Protein AF-A0AAN7T084-F1 (afdb_monomer_lite)

Organism: NCBI:txid1690604

Radius of gyration: 49.41 Å; chains: 1; bounding box: 130×65×123 Å

pLDDT: mean 73.74, std 19.28, range [32.97, 98.44]

Secondary structure (DSSP, 8-state):
-PPPPPHHHHHS-HHHHHHHHHIIIIIB-TTS-BGGGTHHHHHHHHHHHHHHHHHHHHHHHHHHHHHHHTTS--S-------------S--SS------------HHHHHHHHHHHHHHHS-HHHHTT----TTHHHHTHHHHHHHHHHHHHHHHHHHHHHHHHHHHHHIIIIIIIHHHHHHHHHHHHHHHHHHHHHHHHHHHHHHHHHHHS-HHHHHHHHHHHHHHHHHHHHHHHHHHHHHHHHHHHHHHHHHHHHHHHHTT-

Foldseek 3Di:
DPPDDDVVVCVVDVVVVVVVCCCDPPAADPVRHGPPCPPVVVVVVVVVVVVVVVVVVVVVVVVVVVVVVVPPDDDDDDDDDDDDDDPPPPPDDDDDDPDDPPPPDVVVVVVVVVVVVVVPPDPVVVVVDPDPPVVCVVCVVVVVVCVVCVVVVVVVVVVVVVVVVVVCCCCPVVNPVVVVVVVVVVVVVVVVVVVVVVVVVVVVVVVVVCVPPVVNVVVVVVVVVVVVVVVVVVVVVVVVVVVVVVVVVVVVVVVVVVVVVVPD

Sequence (264 aa):
MLPPIPTATLEANPHFAVLYNYLTTNILLSDGSTASRSKTSEVSRVSLRQAREDAAKESVLLLALEELALCEDVTEQPSQPLVSLDASRLAGHNGYRAEGTPSLPVELRELVLNVTNYLSVSLDQRANMTLPKDTDELMREEQEMFQQYLPEICSALSRIDLQNRIRHLELHTHGTQSRYLTARAAYLAAVSRGVEAKARLTKLEQEKAILENVDVMRQMDGQLERLEFEEQQLDGKVDELEKLLKQHETKEQAADKGAWKVRR

Structure (mmCIF, N/CA/C/O backbone):
data_AF-A0AAN7T084-F1
#
_entry.id   AF-A0AAN7T084-F1
#
loop_
_atom_site.group_PDB
_atom_site.id
_atom_site.type_symbol
_atom_site.label_atom_id
_atom_site.label_alt_id
_atom_site.label_comp_id
_atom_site.label_asym_id
_atom_site.label_entity_id
_atom_site.label_seq_id
_atom_site.pdbx_PDB_ins_code
_atom_site.Cartn_x
_atom_site.Cartn_y
_atom_site.Cartn_z
_atom_site.occupancy
_atom_site.B_iso_or_equiv
_atom_site.auth_seq_id
_atom_site.auth_comp_id
_atom_site.auth_asym_id
_atom_site.auth_atom_id
_atom_site.pdbx_PDB_model_num
ATOM 1 N N . MET A 1 1 ? -6.900 24.341 39.535 1.00 57.47 1 MET A N 1
ATOM 2 C CA . MET A 1 1 ? -7.650 24.837 40.713 1.00 57.47 1 MET A CA 1
ATOM 3 C C . MET A 1 1 ? -6.943 26.042 41.322 1.00 57.47 1 MET A C 1
ATOM 5 O O . MET A 1 1 ? -5.917 25.874 41.971 1.00 57.47 1 MET A O 1
ATOM 9 N N . LEU A 1 2 ? -7.455 27.252 41.077 1.00 63.72 2 LEU A N 1
ATOM 10 C CA . LEU A 1 2 ? -7.061 28.426 41.864 1.00 63.72 2 LEU A CA 1
ATOM 11 C C . LEU A 1 2 ? -7.705 28.293 43.253 1.00 63.72 2 LEU A C 1
ATOM 13 O O . LEU A 1 2 ? -8.898 27.995 43.317 1.00 63.72 2 LEU A O 1
ATOM 17 N N . PRO A 1 3 ? -6.956 28.465 44.352 1.00 70.94 3 PRO A N 1
ATOM 18 C CA . PRO A 1 3 ? -7.531 28.390 45.688 1.00 70.94 3 PRO A CA 1
ATOM 19 C C . PRO A 1 3 ? -8.578 29.503 45.882 1.00 70.94 3 PRO A C 1
ATOM 21 O O . PRO A 1 3 ? -8.398 30.600 45.343 1.00 70.94 3 PRO A O 1
ATOM 24 N N . PRO A 1 4 ? -9.670 29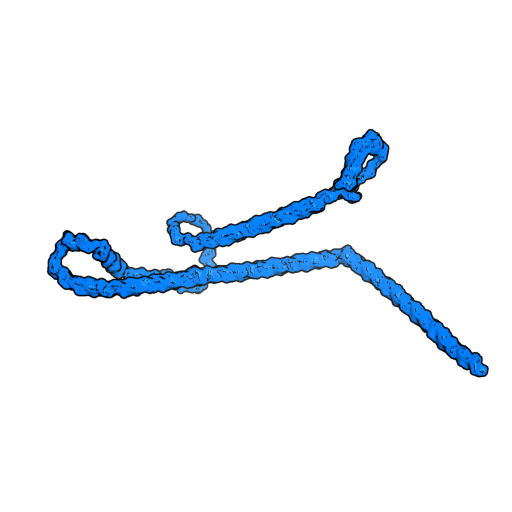.246 46.627 1.00 72.19 4 PRO A N 1
ATOM 25 C CA . PRO A 1 4 ? -10.678 30.262 46.904 1.00 72.19 4 PRO A CA 1
ATOM 26 C C . PRO A 1 4 ? -10.042 31.414 47.688 1.00 72.19 4 PRO A C 1
ATOM 28 O O . PRO A 1 4 ? -9.478 31.218 48.765 1.00 72.19 4 PRO A O 1
ATOM 31 N N . ILE A 1 5 ? -10.104 32.616 47.115 1.00 77.81 5 ILE A N 1
ATOM 32 C CA . ILE A 1 5 ? -9.534 33.827 47.708 1.00 77.81 5 ILE A CA 1
ATOM 33 C C . ILE A 1 5 ? -10.580 34.445 48.655 1.00 77.81 5 ILE A C 1
ATOM 35 O O . ILE A 1 5 ? -11.742 34.576 48.262 1.00 77.81 5 ILE A O 1
ATOM 39 N N . PRO A 1 6 ? -10.213 34.831 49.892 1.00 79.88 6 PRO A N 1
ATOM 40 C CA . PRO A 1 6 ? -11.146 35.431 50.842 1.00 79.88 6 PRO A CA 1
ATOM 41 C C . PRO A 1 6 ? -11.676 36.779 50.333 1.00 79.88 6 PRO A C 1
ATOM 43 O O . PRO A 1 6 ? -10.909 37.645 49.906 1.00 79.88 6 PRO A O 1
ATOM 46 N N . THR A 1 7 ? -12.990 36.984 50.430 1.00 75.81 7 THR A N 1
ATOM 47 C CA . THR A 1 7 ? -13.707 38.154 49.885 1.00 75.81 7 THR A CA 1
ATOM 48 C C . THR A 1 7 ? -13.173 39.494 50.397 1.00 75.81 7 THR A C 1
ATOM 50 O O . THR A 1 7 ? -13.092 40.447 49.628 1.00 75.81 7 THR A O 1
ATOM 53 N N . ALA A 1 8 ? -12.666 39.541 51.633 1.00 79.31 8 ALA A N 1
ATOM 54 C CA . ALA A 1 8 ? -12.024 40.725 52.214 1.00 79.31 8 ALA A CA 1
ATOM 55 C C . ALA A 1 8 ? -10.813 41.238 51.403 1.00 79.31 8 ALA A C 1
ATOM 57 O O . ALA A 1 8 ? -10.546 42.436 51.363 1.00 79.31 8 ALA A O 1
ATOM 58 N N . THR A 1 9 ? -10.081 40.347 50.724 1.00 75.25 9 THR A N 1
ATOM 59 C CA . THR A 1 9 ? -8.935 40.737 49.877 1.00 75.25 9 THR A CA 1
ATOM 60 C C . THR A 1 9 ? -9.347 41.213 48.486 1.00 75.25 9 THR A C 1
ATOM 62 O O . THR A 1 9 ? -8.633 42.010 47.881 1.00 75.25 9 THR A O 1
ATOM 65 N N . LEU A 1 10 ? -10.514 40.781 47.998 1.00 77.50 10 LEU A N 1
ATOM 66 C CA . LEU A 1 10 ? -11.098 41.277 46.751 1.00 77.50 10 LEU A CA 1
ATOM 67 C C . LEU A 1 10 ? -11.692 42.682 46.938 1.00 77.50 10 LEU A C 1
ATOM 69 O O . LEU A 1 10 ? -11.563 43.523 46.053 1.00 77.50 10 LEU A O 1
ATOM 73 N N . GLU A 1 11 ? -12.277 42.958 48.105 1.00 78.94 11 GLU A N 1
ATOM 74 C CA . GLU A 1 11 ? -12.820 44.278 48.458 1.00 78.94 11 GLU A CA 1
ATOM 75 C C . GLU A 1 11 ? -11.722 45.317 48.719 1.00 78.94 11 GLU A C 1
ATOM 77 O O . GLU A 1 11 ? -11.852 46.473 48.318 1.00 78.94 11 GLU A O 1
ATOM 82 N N . ALA A 1 12 ? -10.605 44.904 49.327 1.00 87.50 12 ALA A N 1
ATOM 83 C CA . ALA A 1 12 ? -9.464 45.783 49.578 1.00 87.50 12 ALA A CA 1
ATOM 84 C C . ALA A 1 12 ? -8.734 46.223 48.294 1.00 87.50 12 ALA A C 1
ATOM 86 O O . ALA A 1 12 ? -7.997 47.210 48.320 1.00 87.50 12 ALA A O 1
ATOM 87 N N . ASN A 1 13 ? -8.899 45.501 47.177 1.00 85.44 13 ASN A N 1
ATOM 88 C CA . ASN A 1 13 ? -8.194 45.799 45.933 1.00 85.44 13 ASN A CA 1
ATOM 89 C C . ASN A 1 13 ? -9.093 45.595 44.692 1.00 85.44 13 ASN A C 1
ATOM 91 O O . ASN A 1 13 ? -9.076 44.528 44.067 1.00 85.44 13 ASN A O 1
ATOM 95 N N . PRO A 1 14 ? -9.866 46.623 44.288 1.00 85.31 14 PRO A N 1
ATOM 96 C CA . PRO A 1 14 ? -10.892 46.486 43.252 1.00 85.31 14 PRO A CA 1
ATOM 97 C C . PRO A 1 14 ? -10.311 46.157 41.869 1.00 85.31 14 PRO A C 1
ATOM 99 O O . PRO A 1 14 ? -10.938 45.450 41.082 1.00 85.31 14 PRO A O 1
ATOM 102 N N . HIS A 1 15 ? -9.085 46.600 41.573 1.00 85.00 15 HIS A N 1
ATOM 103 C CA . HIS A 1 15 ? -8.405 46.264 40.319 1.00 85.00 15 HIS A CA 1
ATOM 104 C C . HIS A 1 15 ? -8.074 44.771 40.220 1.00 85.00 15 HIS A C 1
ATOM 106 O O . HIS A 1 15 ? -8.215 44.170 39.154 1.00 85.00 15 HIS A O 1
ATOM 112 N N . PHE A 1 16 ? -7.681 44.158 41.339 1.00 86.00 16 PHE A N 1
ATOM 113 C CA . PHE A 1 16 ? -7.427 42.724 41.403 1.00 86.00 16 PHE A CA 1
ATOM 114 C C . PHE A 1 16 ? -8.723 41.919 41.253 1.00 86.00 16 PHE A C 1
ATOM 116 O O . PHE A 1 16 ? -8.727 40.912 40.550 1.00 86.00 16 PHE A O 1
ATOM 123 N N . ALA A 1 17 ? -9.839 42.392 41.818 1.00 83.31 17 ALA A N 1
ATOM 124 C CA . ALA A 1 17 ? -11.143 41.746 41.664 1.00 83.31 17 ALA A CA 1
ATOM 125 C C . ALA A 1 17 ? -11.621 41.701 40.204 1.00 83.31 17 ALA A C 1
ATOM 127 O O . ALA A 1 17 ? -12.096 40.663 39.740 1.00 83.31 17 ALA A O 1
ATOM 128 N N . VAL A 1 18 ? -11.441 42.792 39.451 1.00 85.25 18 VAL A N 1
ATOM 129 C CA . VAL A 1 18 ? -11.774 42.835 38.015 1.00 85.25 18 VAL A CA 1
ATOM 130 C C . VAL A 1 18 ? -10.927 41.835 37.225 1.00 85.25 18 VAL A C 1
ATOM 132 O O . VAL A 1 18 ? -11.457 41.091 36.402 1.00 85.25 18 VAL A O 1
ATOM 135 N N . LEU A 1 19 ? -9.622 41.775 37.501 1.00 84.38 19 LEU A N 1
ATOM 136 C CA . LEU A 1 19 ? -8.705 40.861 36.821 1.00 84.38 19 LEU A CA 1
ATOM 137 C C . LEU A 1 19 ? -8.968 39.392 37.183 1.00 84.38 19 LEU A C 1
ATOM 139 O O . LEU A 1 19 ? -8.969 38.534 36.301 1.00 84.38 19 LEU A O 1
ATOM 143 N N . TYR A 1 20 ? -9.239 39.104 38.456 1.00 82.56 20 TYR A N 1
ATOM 144 C CA . TYR A 1 20 ? -9.593 37.768 38.927 1.00 82.56 20 TYR A CA 1
ATOM 145 C C . TYR A 1 20 ? -10.880 37.275 38.259 1.00 82.56 20 TYR A C 1
ATOM 147 O O . TYR A 1 20 ? -10.889 36.178 37.707 1.00 82.56 20 TYR A O 1
ATOM 155 N N . ASN A 1 21 ? -11.920 38.114 38.207 1.00 82.44 21 ASN A N 1
ATOM 156 C CA . ASN A 1 21 ? -13.162 37.796 37.503 1.00 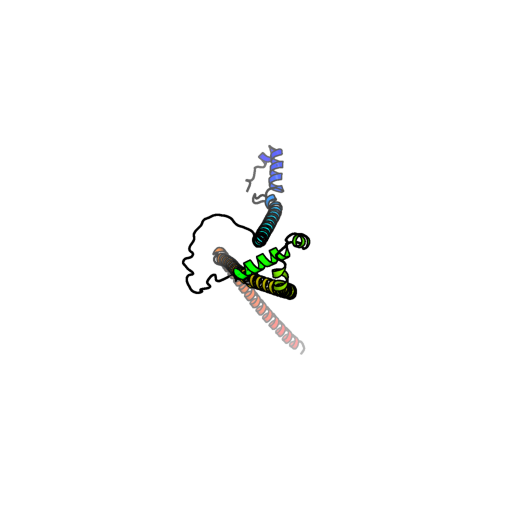82.44 21 ASN A CA 1
ATOM 157 C C . ASN A 1 21 ? -12.939 37.596 36.003 1.00 82.44 21 ASN A C 1
ATOM 159 O O . ASN A 1 21 ? -13.477 36.659 35.425 1.00 82.44 21 ASN A O 1
ATOM 163 N N . TYR A 1 22 ? -12.125 38.431 35.357 1.00 81.38 22 TYR A N 1
ATOM 164 C CA . TYR A 1 22 ? -11.811 38.275 33.936 1.00 81.38 22 TYR A CA 1
ATOM 165 C C . TYR A 1 22 ? -11.088 36.948 33.647 1.00 81.38 22 TYR A C 1
ATOM 167 O O . TYR A 1 22 ? -11.413 36.262 32.678 1.00 81.38 22 TYR A O 1
ATOM 175 N N . LEU A 1 23 ? -10.148 36.545 34.506 1.00 79.81 23 LEU A N 1
ATOM 176 C CA . LEU A 1 23 ? -9.424 35.281 34.369 1.00 79.81 23 LEU A CA 1
ATOM 177 C C . LEU A 1 23 ? -10.331 34.064 34.578 1.00 79.81 23 LEU A C 1
ATOM 179 O O . LEU A 1 23 ? -10.267 33.126 33.785 1.00 79.81 23 LEU A O 1
ATOM 183 N N . THR A 1 24 ? -11.174 34.075 35.610 1.00 77.50 24 THR A N 1
ATOM 184 C CA . THR A 1 24 ? -12.056 32.944 35.942 1.00 77.50 24 THR A CA 1
ATOM 185 C C . THR A 1 24 ? -13.251 32.808 35.003 1.00 77.50 24 THR A C 1
ATOM 187 O O . THR A 1 24 ? -13.771 31.707 34.867 1.00 77.50 24 THR A O 1
ATOM 190 N N . THR A 1 25 ? -13.679 33.889 34.343 1.00 76.06 25 THR A N 1
ATOM 191 C CA . THR A 1 25 ? -14.827 33.865 33.416 1.00 76.06 25 THR A CA 1
ATOM 192 C C . THR A 1 25 ? -14.428 33.692 31.954 1.00 76.06 25 THR A C 1
ATOM 194 O O . THR A 1 25 ? -15.076 32.932 31.239 1.00 76.06 25 THR A O 1
ATOM 197 N N . ASN A 1 26 ? -13.370 34.368 31.491 1.00 72.56 26 ASN A N 1
ATOM 198 C CA . ASN A 1 26 ? -13.035 34.406 30.062 1.00 72.56 26 ASN A CA 1
ATOM 199 C C . ASN A 1 26 ? -11.873 33.491 29.676 1.00 72.56 26 ASN A C 1
ATOM 201 O O . ASN A 1 26 ? -11.750 33.117 28.509 1.00 72.56 26 ASN A O 1
ATOM 205 N N . ILE A 1 27 ? -10.988 33.161 30.619 1.00 73.56 27 ILE A N 1
ATOM 206 C CA . ILE A 1 27 ? -9.726 32.482 30.302 1.00 73.56 27 ILE A CA 1
ATOM 207 C C . ILE A 1 27 ? -9.696 31.060 30.855 1.00 73.56 27 ILE A C 1
ATOM 209 O O . ILE A 1 27 ? -9.196 30.170 30.164 1.00 73.56 27 ILE A O 1
ATOM 213 N N . LEU A 1 28 ? -10.226 30.826 32.054 1.00 74.75 28 LEU A N 1
ATOM 214 C CA . LEU A 1 28 ? -10.132 29.550 32.761 1.00 74.75 28 LEU A CA 1
ATOM 215 C C . LEU A 1 28 ? -11.487 28.832 32.829 1.00 74.75 28 LEU A C 1
ATOM 217 O O . LEU A 1 28 ? -12.521 29.447 33.051 1.00 74.75 28 LEU A O 1
ATOM 221 N N . LEU A 1 29 ? -11.465 27.514 32.652 1.00 67.31 29 LEU A N 1
ATOM 222 C CA . LEU A 1 29 ? -12.570 26.600 32.935 1.00 67.31 29 LEU A CA 1
ATOM 223 C C . LEU A 1 29 ? -12.621 26.296 34.443 1.00 67.31 29 LEU A C 1
ATOM 225 O O . LEU A 1 29 ? -11.670 26.575 35.177 1.00 67.31 29 LEU A O 1
ATOM 229 N N . SER A 1 30 ? -13.716 25.697 34.921 1.00 64.94 30 SER A N 1
ATOM 230 C CA . SER A 1 30 ? -13.924 25.395 36.348 1.00 64.94 30 SER A CA 1
ATOM 231 C C . SER A 1 30 ? -12.861 24.473 36.956 1.00 64.94 30 SER A C 1
ATOM 233 O O . SER A 1 30 ? -12.689 24.479 38.168 1.00 64.94 30 SER A O 1
ATOM 235 N N . ASP A 1 31 ? -12.125 23.710 36.143 1.00 64.12 31 ASP A N 1
ATOM 236 C CA . ASP A 1 31 ? -10.986 22.867 36.534 1.00 64.12 31 ASP A CA 1
ATOM 237 C C . ASP A 1 31 ? -9.649 23.651 36.667 1.00 64.12 31 ASP A C 1
ATOM 239 O O . ASP A 1 31 ? -8.687 23.198 37.304 1.00 64.12 31 ASP A O 1
ATOM 243 N N . GLY A 1 32 ? -9.600 24.885 36.152 1.00 60.00 32 GLY A N 1
ATOM 244 C CA . GLY A 1 32 ? -8.415 25.738 36.057 1.00 60.00 32 GLY A CA 1
ATOM 245 C C . GLY A 1 32 ? -7.628 25.588 34.751 1.00 60.00 32 GLY A C 1
ATOM 246 O O . GLY A 1 32 ? -6.499 26.072 34.681 1.00 60.00 32 GLY A O 1
ATOM 247 N N . SER A 1 33 ? -8.186 24.925 33.736 1.00 62.34 33 SER A N 1
ATOM 248 C CA . SER A 1 33 ? -7.588 24.785 32.405 1.00 62.34 33 SER A CA 1
ATOM 249 C C . SER A 1 33 ? -7.986 25.947 31.487 1.00 62.34 33 SER A C 1
ATOM 251 O O . SER A 1 33 ? -9.059 26.526 31.638 1.00 62.34 33 SER A O 1
ATOM 253 N N . THR A 1 34 ? -7.137 26.342 30.535 1.00 63.47 34 THR A N 1
ATOM 254 C CA . THR A 1 34 ? -7.401 27.518 29.688 1.00 63.47 34 THR A CA 1
ATOM 255 C C . THR A 1 34 ? -8.375 27.206 28.543 1.00 63.47 34 THR A C 1
ATOM 257 O O . THR A 1 34 ? -8.064 26.435 27.637 1.00 63.47 34 THR A O 1
ATOM 260 N N . ALA A 1 35 ? -9.543 27.860 28.529 1.00 59.19 35 ALA A N 1
ATOM 261 C CA . ALA A 1 35 ? -10.601 27.664 27.526 1.00 59.19 35 ALA A CA 1
ATOM 262 C C . ALA A 1 35 ? -10.170 28.062 26.096 1.00 59.19 35 ALA A C 1
ATOM 264 O O . ALA A 1 35 ? -10.648 27.512 25.105 1.00 59.19 35 ALA A O 1
ATOM 265 N N . SER A 1 36 ? -9.233 29.007 25.982 1.00 56.62 36 SER A N 1
ATOM 266 C CA . SER A 1 36 ? -8.778 29.600 24.713 1.00 56.62 36 SER A CA 1
ATOM 267 C C . SER A 1 36 ? -7.939 28.651 23.838 1.00 56.62 36 SER A C 1
ATOM 269 O O . SER A 1 36 ? -7.818 28.847 22.628 1.00 56.62 36 SER A O 1
ATOM 271 N N . ARG A 1 37 ? -7.377 27.579 24.412 1.00 54.53 37 ARG A N 1
ATOM 272 C CA . ARG A 1 37 ? -6.411 26.725 23.707 1.00 54.53 37 ARG A CA 1
ATOM 273 C C . ARG A 1 37 ? -7.047 25.664 22.805 1.00 54.53 37 ARG A C 1
ATOM 275 O O . ARG A 1 37 ? -6.308 25.015 22.080 1.00 54.53 37 ARG A O 1
ATOM 282 N N . SER A 1 38 ? -8.363 25.453 22.812 1.00 57.28 38 SER A N 1
ATOM 283 C CA . SER A 1 38 ? -8.978 24.416 21.963 1.00 57.28 38 SER A CA 1
ATOM 284 C C . SER A 1 38 ? -9.260 24.922 20.546 1.00 57.28 38 SER A C 1
ATOM 286 O O . SER A 1 38 ? -8.734 24.371 19.585 1.00 57.28 38 SER A O 1
ATOM 288 N N . LYS A 1 39 ? -9.995 26.028 20.399 1.00 58.44 39 LYS A N 1
ATOM 289 C CA . LYS A 1 39 ? -10.514 26.461 19.088 1.00 58.44 39 LYS A CA 1
ATOM 290 C C . LYS A 1 39 ? -9.449 27.034 18.144 1.00 58.44 39 LYS A C 1
ATOM 292 O O . LYS A 1 39 ? -9.424 26.688 16.969 1.00 58.44 39 LYS A O 1
ATOM 297 N N . THR A 1 40 ? -8.534 27.875 18.629 1.00 58.47 40 THR A N 1
ATOM 298 C CA . THR A 1 40 ? -7.460 28.453 17.788 1.00 58.47 40 THR A CA 1
ATOM 299 C C . THR A 1 40 ? -6.344 27.447 17.495 1.00 58.47 40 THR A C 1
ATOM 301 O O . THR A 1 40 ? -5.763 27.453 16.408 1.00 58.47 40 THR A O 1
ATOM 304 N N . SER A 1 41 ? -6.075 26.542 18.439 1.00 62.38 41 SER A N 1
ATOM 305 C CA . SER A 1 41 ? -5.123 25.439 18.276 1.00 62.38 41 SER A CA 1
ATOM 306 C C . SER A 1 41 ? -5.608 24.416 17.260 1.00 62.38 41 SER A C 1
ATOM 308 O O . SER A 1 41 ? -4.806 23.942 16.466 1.00 62.38 41 SER A O 1
ATOM 310 N N . GLU A 1 42 ? -6.901 24.086 17.238 1.00 69.06 42 GLU A N 1
ATOM 311 C CA . GLU A 1 42 ? -7.452 23.166 16.241 1.00 69.06 42 GLU A CA 1
ATOM 312 C C . GLU A 1 42 ? -7.343 23.731 14.828 1.00 69.06 42 GLU A C 1
ATOM 314 O O . GLU A 1 42 ? -6.800 23.058 13.955 1.00 69.06 42 GLU A O 1
ATOM 319 N N . VAL A 1 43 ? -7.734 24.991 14.619 1.00 73.12 43 VAL A N 1
ATOM 320 C CA . VAL A 1 43 ? -7.583 25.656 13.314 1.00 73.12 43 VAL A CA 1
ATOM 321 C C . VAL A 1 43 ? -6.112 25.704 12.888 1.00 73.12 43 VAL A C 1
ATOM 323 O O . VAL A 1 43 ? -5.788 25.361 11.753 1.00 73.12 43 VAL A O 1
ATOM 326 N N . SER A 1 44 ? -5.205 26.039 13.811 1.00 75.94 44 SER A N 1
ATOM 327 C CA . SER A 1 44 ? -3.760 26.072 13.536 1.00 75.94 44 SER A CA 1
ATOM 328 C C . SER A 1 44 ? -3.166 24.679 13.295 1.00 75.94 44 SER A C 1
ATOM 330 O O . SER A 1 44 ? -2.208 24.526 12.547 1.00 75.94 44 SER A O 1
ATOM 332 N N . ARG A 1 45 ? -3.712 23.632 13.921 1.00 78.38 45 ARG A N 1
ATOM 333 C CA . ARG A 1 45 ? -3.281 22.241 13.720 1.00 78.38 45 ARG A CA 1
ATOM 334 C C . ARG A 1 45 ? -3.733 21.701 12.376 1.00 78.38 45 ARG A C 1
ATOM 336 O O . ARG A 1 45 ? -2.963 20.987 11.738 1.00 78.38 45 ARG A O 1
ATOM 343 N N . VAL A 1 46 ? -4.954 22.029 11.964 1.00 83.31 46 VAL A N 1
ATOM 344 C CA . VAL A 1 46 ? -5.485 21.656 10.651 1.00 83.31 46 VAL A CA 1
ATOM 345 C C . VAL A 1 46 ? -4.690 22.360 9.554 1.00 83.31 46 VAL A C 1
ATOM 347 O O . VAL A 1 46 ? -4.203 21.682 8.654 1.00 83.31 46 VAL A O 1
ATOM 350 N N . SER A 1 47 ? -4.443 23.669 9.676 1.00 86.75 47 SER A N 1
ATOM 351 C CA . SER A 1 47 ? -3.648 24.404 8.683 1.00 86.75 47 SER A CA 1
ATOM 352 C C . SER A 1 47 ? -2.199 23.912 8.597 1.00 86.75 47 SER A C 1
ATOM 354 O O . SER A 1 47 ? -1.664 23.767 7.503 1.00 86.75 47 SER A O 1
ATOM 356 N N . LEU A 1 48 ? -1.569 23.574 9.728 1.00 87.12 48 LEU A N 1
ATOM 357 C CA . LEU A 1 48 ? -0.202 23.041 9.753 1.00 87.12 48 LEU A CA 1
ATOM 358 C C . LEU A 1 48 ? -0.134 21.618 9.175 1.00 87.12 48 LEU A C 1
ATOM 360 O O . LEU A 1 48 ? 0.826 21.283 8.484 1.00 87.12 48 LEU A O 1
ATOM 364 N N . ARG A 1 49 ? -1.153 20.779 9.409 1.00 90.69 49 ARG A N 1
ATOM 365 C CA . ARG A 1 49 ? -1.266 19.471 8.740 1.00 90.69 49 ARG A CA 1
ATOM 366 C C . ARG A 1 49 ? -1.384 19.632 7.231 1.00 90.69 49 ARG A C 1
ATOM 368 O O . ARG A 1 49 ? -0.627 18.993 6.513 1.00 90.69 49 ARG A O 1
ATOM 375 N N . GLN A 1 50 ? -2.254 20.526 6.782 1.00 92.88 50 GLN A N 1
ATOM 376 C CA . GLN A 1 50 ? -2.478 20.771 5.363 1.00 92.88 50 GLN A CA 1
ATOM 377 C C . GLN A 1 50 ? -1.211 21.304 4.677 1.00 92.88 50 GLN A C 1
ATOM 379 O O . GLN A 1 50 ? -0.777 20.745 3.678 1.00 92.88 50 GLN A O 1
ATOM 384 N N . ALA A 1 51 ? -0.514 22.264 5.295 1.00 90.25 51 ALA A N 1
ATOM 385 C CA . ALA A 1 51 ? 0.767 22.763 4.791 1.00 90.25 51 ALA A CA 1
ATOM 386 C C . ALA A 1 51 ? 1.859 21.675 4.720 1.00 90.25 51 ALA A C 1
ATOM 388 O O . ALA A 1 51 ? 2.677 21.674 3.804 1.00 90.25 51 ALA A O 1
ATOM 389 N N . ARG A 1 52 ? 1.883 20.729 5.671 1.00 93.06 52 ARG A N 1
ATOM 390 C CA . ARG A 1 52 ? 2.816 19.587 5.633 1.00 93.06 52 ARG A CA 1
ATOM 391 C C . ARG A 1 52 ? 2.471 18.592 4.534 1.00 93.06 52 ARG A C 1
ATOM 393 O O . ARG A 1 52 ? 3.380 18.050 3.916 1.00 93.06 52 ARG A O 1
ATOM 400 N N . GLU A 1 53 ? 1.186 18.337 4.315 1.00 94.69 53 GLU A N 1
ATOM 401 C CA . GLU A 1 53 ? 0.727 17.487 3.218 1.00 94.69 53 GLU A CA 1
ATOM 402 C C . GLU A 1 53 ? 1.077 18.103 1.866 1.00 94.69 53 GLU A C 1
ATOM 404 O O . GLU A 1 53 ? 1.558 17.394 0.988 1.00 94.69 53 GLU A O 1
ATOM 409 N N . ASP A 1 54 ? 0.900 19.412 1.709 1.00 93.19 54 ASP A N 1
ATOM 410 C CA . ASP A 1 54 ? 1.208 20.102 0.459 1.00 93.19 54 ASP A CA 1
ATOM 411 C C . ASP A 1 54 ? 2.720 20.147 0.195 1.00 93.19 54 ASP A C 1
ATOM 413 O O . ASP A 1 54 ? 3.153 19.765 -0.890 1.00 93.19 54 ASP A O 1
ATOM 417 N N . ALA A 1 55 ? 3.543 20.432 1.211 1.00 90.38 55 ALA A N 1
ATOM 418 C CA . ALA A 1 55 ? 5.001 20.343 1.092 1.00 90.38 55 ALA A CA 1
ATOM 419 C C . ALA A 1 55 ? 5.494 18.915 0.771 1.00 90.38 55 ALA A C 1
ATOM 421 O O . ALA A 1 55 ? 6.472 18.734 0.045 1.00 90.38 55 ALA A O 1
ATOM 422 N N . ALA A 1 56 ? 4.824 17.881 1.295 1.00 91.44 56 ALA A N 1
ATOM 423 C CA . ALA A 1 56 ? 5.139 16.491 0.968 1.00 91.44 56 ALA A CA 1
ATOM 424 C C . ALA A 1 56 ? 4.726 16.119 -0.467 1.00 91.44 56 ALA A C 1
ATOM 426 O O . ALA A 1 56 ? 5.432 15.364 -1.128 1.00 91.44 56 ALA A O 1
ATOM 427 N N . LYS A 1 57 ? 3.607 16.649 -0.974 1.00 94.38 57 LYS A N 1
ATOM 428 C CA . LYS A 1 57 ? 3.212 16.468 -2.382 1.00 94.38 57 LYS A CA 1
ATOM 429 C C . LYS A 1 57 ? 4.209 17.148 -3.314 1.00 94.38 57 LYS A C 1
ATOM 431 O O . LYS A 1 57 ? 4.621 16.534 -4.291 1.00 94.38 57 LYS A O 1
ATOM 436 N N . GLU A 1 58 ? 4.617 18.375 -2.998 1.00 92.19 58 GLU A N 1
ATOM 437 C CA . GLU A 1 58 ? 5.627 19.105 -3.767 1.00 92.19 58 GLU A CA 1
ATOM 438 C C . GLU A 1 58 ? 6.963 18.360 -3.791 1.00 92.19 58 GLU A C 1
ATOM 440 O O . GLU A 1 58 ? 7.536 18.191 -4.862 1.00 92.19 58 GLU A O 1
ATOM 445 N N . SER A 1 59 ? 7.434 17.834 -2.655 1.00 90.75 59 SER A N 1
ATOM 446 C CA . SER A 1 59 ? 8.686 17.068 -2.628 1.00 90.75 59 SER A CA 1
ATOM 447 C C . SER A 1 59 ? 8.599 15.763 -3.423 1.00 90.75 59 SER A C 1
ATOM 449 O O . SER A 1 59 ? 9.538 15.428 -4.139 1.00 90.75 59 SER A O 1
ATOM 451 N N . VAL A 1 60 ? 7.465 15.056 -3.375 1.00 92.62 60 VAL A N 1
ATOM 452 C CA . VAL A 1 60 ? 7.233 13.863 -4.205 1.00 92.62 60 VAL A CA 1
ATOM 453 C C . VAL A 1 60 ? 7.186 14.218 -5.693 1.00 92.62 60 VAL A C 1
ATOM 455 O O . VAL A 1 60 ? 7.743 13.479 -6.500 1.00 92.62 60 VAL A O 1
ATOM 458 N N . LEU A 1 61 ? 6.561 15.339 -6.068 1.00 92.00 61 LEU A N 1
ATOM 459 C CA . LEU A 1 61 ? 6.535 15.811 -7.455 1.00 92.00 61 LEU A CA 1
ATOM 460 C C . LEU A 1 61 ? 7.927 16.213 -7.942 1.00 92.00 61 LEU A C 1
ATOM 462 O O . LEU A 1 61 ? 8.295 15.845 -9.051 1.00 92.00 61 LEU A O 1
ATOM 466 N N . LEU A 1 62 ? 8.708 16.916 -7.122 1.00 90.81 62 LEU A N 1
ATOM 467 C CA . LEU A 1 62 ? 10.084 17.280 -7.457 1.00 90.81 62 LEU A CA 1
ATOM 468 C C . LEU A 1 62 ? 10.962 16.041 -7.633 1.00 90.81 62 LEU A C 1
ATOM 470 O O . LEU A 1 62 ? 11.659 15.955 -8.633 1.00 90.81 62 LEU A O 1
ATOM 474 N N . LEU A 1 63 ? 10.862 15.053 -6.739 1.00 87.56 63 LEU A N 1
ATOM 475 C CA . LEU A 1 63 ? 11.579 13.783 -6.885 1.00 87.56 63 LEU A CA 1
ATOM 476 C C . LEU A 1 63 ? 11.130 13.009 -8.132 1.00 87.56 63 LEU A C 1
ATOM 478 O O . LEU A 1 63 ? 11.962 12.451 -8.836 1.00 87.56 63 LEU A O 1
ATOM 482 N N . ALA A 1 64 ? 9.832 12.994 -8.447 1.00 85.50 64 ALA A N 1
ATOM 483 C CA . ALA A 1 64 ? 9.328 12.353 -9.662 1.00 85.50 64 ALA A CA 1
ATOM 484 C C . ALA A 1 64 ? 9.799 13.070 -10.940 1.00 85.50 64 ALA A C 1
ATOM 486 O O . ALA A 1 64 ? 10.097 12.415 -11.935 1.00 85.50 64 ALA A O 1
ATOM 487 N N . LEU A 1 65 ? 9.879 14.404 -10.917 1.00 82.94 65 LEU A N 1
ATOM 488 C CA . LEU A 1 65 ? 10.411 15.206 -12.020 1.00 82.94 65 LEU A CA 1
ATOM 489 C C . LEU A 1 65 ? 11.928 15.044 -12.159 1.00 82.94 65 LEU A C 1
ATOM 491 O O . LEU A 1 65 ? 12.414 14.944 -13.279 1.00 82.94 65 LEU A O 1
ATOM 495 N N . GLU A 1 66 ? 12.666 14.961 -11.054 1.00 82.81 66 GLU A N 1
ATOM 496 C CA . GLU A 1 66 ? 14.104 14.679 -11.042 1.00 82.81 66 GLU A CA 1
ATOM 497 C C . GLU A 1 66 ? 14.398 13.273 -11.590 1.00 82.81 66 GLU A C 1
ATOM 499 O O . GLU A 1 66 ? 15.261 13.111 -12.449 1.00 82.81 66 GLU A O 1
ATOM 504 N N . GLU A 1 67 ? 13.622 12.261 -11.191 1.00 77.50 67 GLU A N 1
ATOM 505 C CA . GLU A 1 67 ? 13.721 10.898 -11.731 1.00 77.50 67 GLU A CA 1
ATOM 506 C C . GLU A 1 67 ? 13.405 10.821 -13.238 1.00 77.50 67 GLU A C 1
ATOM 508 O O . GLU A 1 67 ? 13.950 9.964 -13.934 1.00 77.50 67 GLU A O 1
ATOM 513 N N . LEU A 1 68 ? 12.546 11.707 -13.756 1.00 69.31 68 LEU A N 1
ATOM 514 C CA . LEU A 1 68 ? 12.264 11.820 -15.191 1.00 69.31 68 LEU A CA 1
ATOM 515 C C . LEU A 1 68 ? 13.363 12.593 -15.935 1.00 69.31 68 LEU A C 1
ATOM 517 O O . LEU A 1 68 ? 13.732 12.200 -17.039 1.00 69.31 68 LEU A O 1
ATOM 521 N N . ALA A 1 69 ? 13.911 13.647 -15.325 1.00 60.50 69 ALA A N 1
ATOM 522 C CA . ALA A 1 69 ? 14.985 14.461 -15.892 1.00 60.50 69 ALA A CA 1
ATOM 523 C C . ALA A 1 69 ? 16.312 13.690 -15.996 1.00 60.50 69 ALA A C 1
ATOM 525 O O . ALA A 1 69 ? 17.037 13.841 -16.974 1.00 60.50 69 ALA A O 1
ATOM 526 N N . LEU A 1 70 ? 16.587 12.768 -15.065 1.00 54.66 70 LEU A N 1
ATOM 527 C CA . LEU A 1 70 ? 17.738 11.853 -15.129 1.00 54.66 70 LEU A CA 1
ATOM 528 C C . LEU A 1 70 ? 17.664 10.837 -16.291 1.00 54.66 70 LEU A C 1
ATOM 530 O O . LEU A 1 70 ? 18.573 10.021 -16.449 1.00 54.66 70 LEU A O 1
ATOM 534 N N . CYS A 1 71 ? 16.597 10.853 -17.099 1.00 43.78 71 CYS A N 1
ATOM 535 C CA . CYS A 1 71 ? 16.429 9.980 -18.261 1.00 43.78 71 CYS A CA 1
ATOM 536 C C . CYS A 1 71 ? 16.794 10.645 -19.606 1.00 43.78 71 CYS A C 1
ATOM 538 O O . CYS A 1 71 ? 16.797 9.943 -20.617 1.00 43.78 71 CYS A O 1
ATOM 540 N N . GLU A 1 72 ? 17.127 11.945 -19.645 1.00 49.12 72 GLU A N 1
ATOM 541 C CA . GLU A 1 72 ? 17.457 12.655 -20.901 1.00 49.12 72 GLU A CA 1
ATOM 542 C C . GLU A 1 72 ? 18.954 12.895 -21.172 1.00 49.12 72 GLU A C 1
ATOM 544 O O . GLU A 1 72 ? 19.305 13.248 -22.297 1.00 49.12 72 GLU A O 1
ATOM 549 N N . ASP A 1 73 ? 19.867 12.588 -20.249 1.00 37.78 73 ASP A N 1
ATOM 550 C CA . ASP A 1 73 ? 21.296 12.853 -20.471 1.00 37.78 73 ASP A CA 1
ATOM 551 C C . ASP A 1 73 ? 22.062 11.616 -20.967 1.00 37.78 73 ASP A C 1
ATOM 553 O O . ASP A 1 73 ? 22.743 10.912 -20.219 1.00 37.78 73 ASP A O 1
ATOM 557 N N . VAL A 1 74 ? 22.012 11.383 -22.282 1.00 46.56 74 VAL A N 1
ATOM 558 C CA . VAL A 1 74 ? 23.106 10.703 -22.995 1.00 46.56 74 VAL A CA 1
ATOM 559 C C . VAL A 1 74 ? 23.826 11.725 -23.864 1.00 46.56 74 VAL A C 1
ATOM 561 O O . VAL A 1 74 ? 23.654 11.739 -25.077 1.00 46.56 74 VAL A O 1
ATOM 564 N N . THR A 1 75 ? 24.684 12.533 -23.242 1.00 46.53 75 THR A N 1
ATOM 565 C CA . THR A 1 75 ? 25.909 13.037 -23.877 1.00 46.53 75 THR A CA 1
ATOM 566 C C . THR A 1 75 ? 26.990 13.295 -22.823 1.00 46.53 75 THR A C 1
ATOM 568 O O . THR A 1 75 ? 26.894 14.226 -22.037 1.00 46.53 75 THR A O 1
ATOM 571 N N . GLU A 1 76 ? 28.025 12.454 -22.887 1.00 47.12 76 GLU A N 1
ATOM 572 C CA . GLU A 1 76 ? 29.437 12.738 -22.577 1.00 47.12 76 GLU A CA 1
ATOM 573 C C . GLU A 1 76 ? 29.886 12.903 -21.102 1.00 47.12 76 GLU A C 1
ATOM 575 O O . GLU A 1 76 ? 29.676 13.896 -20.417 1.00 47.12 76 GLU A O 1
ATOM 580 N N . GLN A 1 77 ? 30.617 11.874 -20.658 1.00 39.88 77 GLN A N 1
ATOM 581 C CA . GLN A 1 77 ? 31.484 11.770 -19.471 1.00 39.88 77 GLN A CA 1
ATOM 582 C C . GLN A 1 77 ? 32.573 12.873 -19.412 1.00 39.88 77 GLN A C 1
ATOM 584 O O . GLN A 1 77 ? 32.985 13.330 -20.479 1.00 39.88 77 GLN A O 1
ATOM 589 N N . PRO A 1 78 ? 33.163 13.220 -18.230 1.00 42.25 78 PRO A N 1
ATOM 590 C CA . PRO A 1 78 ? 34.170 12.322 -17.618 1.00 42.25 78 PRO A CA 1
ATOM 591 C C . PRO A 1 78 ? 34.386 12.383 -16.070 1.00 42.25 78 PRO A C 1
ATOM 593 O O . PRO A 1 78 ? 34.368 13.452 -15.474 1.00 42.25 78 PRO A O 1
ATOM 596 N N . SER A 1 79 ? 34.814 11.239 -15.481 1.00 42.62 79 SER A N 1
ATOM 597 C CA . SER A 1 79 ? 35.653 11.059 -14.244 1.00 42.62 79 SER A CA 1
ATOM 598 C C . SER A 1 79 ? 35.117 11.557 -12.869 1.00 42.62 79 SER A C 1
ATOM 600 O O . SER A 1 79 ? 34.703 12.695 -12.773 1.00 42.62 79 SER A O 1
ATOM 602 N N . GLN A 1 80 ? 35.175 10.910 -11.686 1.00 42.53 80 GLN A N 1
ATOM 603 C CA . GLN A 1 80 ? 35.712 9.670 -11.066 1.00 42.53 80 GLN A CA 1
ATOM 604 C C . GLN A 1 80 ? 34.972 9.461 -9.680 1.00 42.53 80 GLN A C 1
ATOM 606 O O . GLN A 1 80 ? 33.865 9.969 -9.550 1.00 42.53 80 GLN A O 1
ATOM 611 N N . PRO A 1 81 ? 35.512 8.797 -8.617 1.00 53.12 81 PRO A N 1
ATOM 612 C CA . PRO A 1 81 ? 35.299 7.388 -8.249 1.00 53.12 81 PRO A CA 1
ATOM 613 C C . PRO A 1 81 ? 34.691 7.166 -6.827 1.00 53.12 81 PRO A C 1
ATOM 615 O O . PRO A 1 81 ? 34.490 8.113 -6.076 1.00 53.12 81 PRO A O 1
ATOM 618 N N . LEU A 1 82 ? 34.554 5.883 -6.431 1.00 34.22 82 LEU A N 1
ATOM 619 C CA . LEU A 1 82 ? 34.198 5.327 -5.096 1.00 34.22 82 LEU A CA 1
ATOM 620 C C . LEU A 1 82 ? 32.674 5.234 -4.851 1.00 34.22 82 LEU A C 1
ATOM 622 O O . LEU A 1 82 ? 31.950 6.192 -5.045 1.00 34.22 82 LEU A O 1
ATOM 626 N N . VAL A 1 83 ? 32.080 4.105 -4.451 1.00 37.66 83 VAL A N 1
ATOM 627 C CA . VAL A 1 83 ? 32.483 3.160 -3.402 1.00 37.66 83 VAL A CA 1
ATOM 628 C C . VAL A 1 83 ? 32.068 1.728 -3.774 1.00 37.66 83 VAL A C 1
ATOM 630 O O . VAL A 1 83 ? 30.964 1.460 -4.236 1.00 37.66 83 VAL A O 1
ATOM 633 N N . SER A 1 84 ? 32.993 0.810 -3.525 1.00 42.28 84 SER A N 1
ATOM 634 C CA . SER A 1 84 ? 32.870 -0.645 -3.516 1.00 42.28 84 SER A CA 1
ATOM 635 C C . SER A 1 84 ? 31.795 -1.160 -2.553 1.00 42.28 84 SER A C 1
ATOM 637 O O . SER A 1 84 ? 31.941 -0.952 -1.353 1.00 42.28 84 SER A O 1
ATOM 639 N N . LEU A 1 85 ? 30.812 -1.923 -3.039 1.00 39.56 85 LEU A N 1
ATOM 640 C CA . LEU A 1 85 ? 30.121 -2.942 -2.238 1.00 39.56 85 LEU A CA 1
ATOM 641 C C . LEU A 1 85 ? 29.690 -4.126 -3.134 1.00 39.56 85 LEU A C 1
ATOM 643 O O . LEU A 1 85 ? 28.783 -4.023 -3.953 1.00 39.56 85 LEU A O 1
ATOM 647 N N . ASP A 1 86 ? 30.413 -5.236 -2.975 1.00 32.97 86 ASP A N 1
ATOM 648 C CA . ASP A 1 86 ? 30.018 -6.638 -3.167 1.00 32.97 86 ASP A CA 1
ATOM 649 C 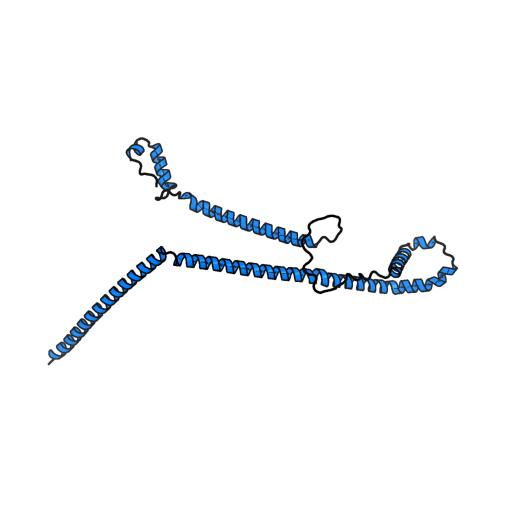C . ASP A 1 86 ? 29.239 -7.053 -4.429 1.00 32.97 86 ASP A C 1
ATOM 651 O O . ASP A 1 86 ? 28.100 -7.517 -4.381 1.00 32.97 86 ASP A O 1
ATOM 655 N N . ALA A 1 87 ? 29.950 -7.071 -5.559 1.00 35.56 87 ALA A N 1
ATOM 656 C CA . ALA A 1 87 ? 29.541 -7.740 -6.800 1.00 35.56 87 ALA A CA 1
ATOM 657 C C . ALA A 1 87 ? 29.918 -9.245 -6.861 1.00 35.56 87 ALA A C 1
ATOM 659 O O . ALA A 1 87 ? 29.997 -9.823 -7.943 1.00 35.56 87 ALA A O 1
ATOM 660 N N . SER A 1 88 ? 30.144 -9.911 -5.721 1.00 34.28 88 SER A N 1
ATOM 661 C CA . SER A 1 88 ? 30.622 -11.310 -5.681 1.00 34.28 88 SER A CA 1
ATOM 662 C C . SER A 1 88 ? 29.525 -12.369 -5.476 1.00 34.28 88 SER A C 1
ATOM 664 O O . SER A 1 88 ? 29.844 -13.538 -5.273 1.00 34.28 88 SER A O 1
ATOM 666 N N . ARG A 1 89 ? 28.228 -12.015 -5.514 1.00 40.25 89 ARG A N 1
ATOM 667 C CA . ARG A 1 89 ? 27.130 -12.958 -5.185 1.00 40.25 89 ARG A CA 1
ATOM 668 C C . ARG A 1 89 ? 26.111 -13.279 -6.283 1.00 40.25 89 ARG A C 1
ATOM 670 O O . ARG A 1 89 ? 25.150 -13.984 -6.002 1.00 40.25 89 ARG A O 1
ATOM 677 N N . LEU A 1 90 ? 26.348 -12.881 -7.532 1.00 41.72 90 LEU A N 1
ATOM 678 C CA . LEU A 1 90 ? 25.506 -13.275 -8.680 1.00 41.72 90 LEU A CA 1
ATOM 679 C C . LEU A 1 90 ? 26.316 -13.865 -9.850 1.00 41.72 90 LEU A C 1
ATOM 681 O O . LEU A 1 90 ? 25.904 -13.809 -11.005 1.00 41.72 90 LEU A O 1
ATOM 685 N N . ALA A 1 91 ? 27.454 -14.499 -9.548 1.00 36.56 91 ALA A N 1
ATOM 686 C CA . ALA A 1 91 ? 28.141 -15.393 -10.478 1.00 36.56 91 ALA A CA 1
ATOM 687 C C . ALA A 1 91 ? 27.367 -16.720 -10.585 1.00 36.56 91 ALA A C 1
ATOM 689 O O . ALA A 1 91 ? 27.742 -17.742 -10.017 1.00 36.56 91 ALA A O 1
ATOM 690 N N . GLY A 1 92 ? 26.237 -16.680 -11.282 1.00 35.81 92 GLY A N 1
ATOM 691 C CA . GLY A 1 92 ? 25.400 -17.839 -11.539 1.00 35.81 92 GLY A CA 1
ATOM 692 C C . GLY A 1 92 ? 24.507 -17.576 -12.736 1.00 35.81 92 GLY A C 1
ATOM 693 O O . GLY A 1 92 ? 23.427 -17.027 -12.584 1.00 35.81 92 GLY A O 1
ATOM 694 N N . HIS A 1 93 ? 24.971 -18.010 -13.910 1.00 36.56 93 HIS A N 1
ATOM 695 C CA . HIS A 1 93 ? 24.174 -18.154 -15.132 1.00 36.56 93 HIS A CA 1
ATOM 696 C C . HIS A 1 93 ? 23.631 -16.857 -15.758 1.00 36.56 93 HIS A C 1
ATOM 698 O O . HIS A 1 93 ? 22.488 -16.464 -15.561 1.00 36.56 93 HIS A O 1
ATOM 704 N N . ASN A 1 94 ? 24.431 -16.250 -16.634 1.00 33.69 94 ASN A N 1
ATOM 705 C CA . ASN A 1 94 ? 24.146 -16.257 -18.075 1.00 33.69 94 ASN A CA 1
ATOM 706 C C . ASN A 1 94 ? 25.232 -15.470 -18.806 1.00 33.69 94 ASN A C 1
ATOM 708 O O . ASN A 1 94 ? 25.355 -14.256 -18.666 1.00 33.69 94 ASN A O 1
ATOM 712 N N . GLY A 1 95 ? 26.038 -16.191 -19.583 1.00 34.00 95 GLY A N 1
ATOM 713 C CA . GLY A 1 95 ? 27.000 -15.594 -20.490 1.00 34.00 95 GLY A CA 1
ATOM 714 C C . GLY A 1 95 ? 26.276 -14.912 -21.642 1.00 34.00 95 GLY A C 1
ATOM 715 O O . GLY A 1 95 ? 25.817 -15.586 -22.553 1.00 34.00 95 GLY A O 1
ATOM 716 N N . TYR A 1 96 ? 26.237 -13.584 -21.625 1.00 36.91 96 TYR A N 1
ATOM 717 C CA . TYR A 1 96 ? 26.108 -12.782 -22.837 1.00 36.91 96 TYR A CA 1
ATOM 718 C C . TYR A 1 96 ? 27.229 -11.753 -22.832 1.00 36.91 96 TYR A C 1
ATOM 720 O O . TYR A 1 96 ? 27.136 -10.636 -22.333 1.00 36.91 96 TYR A O 1
ATOM 728 N N . ARG A 1 97 ? 28.347 -12.276 -23.325 1.00 33.81 97 ARG A N 1
ATOM 729 C CA . ARG A 1 97 ? 29.479 -11.619 -23.962 1.00 33.81 97 ARG A CA 1
ATOM 730 C C . ARG A 1 97 ? 29.050 -10.297 -24.615 1.00 33.81 97 ARG A C 1
ATOM 732 O O . ARG A 1 97 ? 28.117 -10.278 -25.414 1.00 33.81 97 ARG A O 1
ATOM 739 N N . ALA A 1 98 ? 29.754 -9.218 -24.287 1.00 40.47 98 ALA A N 1
ATOM 740 C CA . ALA A 1 98 ? 29.758 -7.998 -25.081 1.00 40.47 98 ALA A CA 1
ATOM 741 C C . ALA A 1 98 ? 30.322 -8.341 -26.471 1.00 40.47 98 ALA A C 1
ATOM 743 O O . ALA A 1 98 ? 31.532 -8.373 -26.668 1.00 40.47 98 ALA A O 1
ATOM 744 N N . GLU A 1 99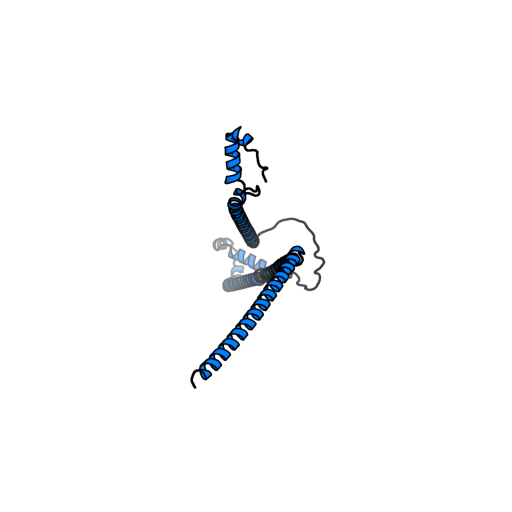 ? 29.447 -8.697 -27.407 1.00 37.28 99 GLU A N 1
ATOM 745 C CA . GLU A 1 99 ? 29.799 -8.967 -28.798 1.00 37.28 99 GLU A CA 1
ATOM 746 C C . GLU A 1 99 ? 29.177 -7.896 -29.674 1.00 37.28 99 GLU A C 1
ATOM 748 O O . GLU A 1 99 ? 27.958 -7.773 -29.751 1.00 37.28 99 GLU A O 1
ATOM 753 N N . GLY A 1 100 ? 30.059 -7.148 -30.332 1.00 37.72 100 GLY A N 1
ATOM 754 C CA . GLY A 1 100 ? 29.826 -6.605 -31.658 1.00 37.72 100 GLY A CA 1
ATOM 755 C C . GLY A 1 100 ? 28.606 -5.709 -31.793 1.00 37.72 100 GLY A C 1
ATOM 756 O O . GLY A 1 100 ? 27.550 -6.136 -32.255 1.00 37.72 100 GLY A O 1
ATOM 757 N N . THR A 1 101 ? 28.815 -4.404 -31.634 1.00 37.72 101 THR A N 1
ATOM 758 C CA . THR A 1 101 ? 28.299 -3.548 -32.703 1.00 37.72 101 THR A CA 1
ATOM 759 C C . THR A 1 101 ? 28.827 -4.140 -34.020 1.00 37.72 101 THR A C 1
ATOM 761 O O . THR A 1 101 ? 30.034 -4.385 -34.113 1.00 37.72 101 THR A O 1
ATOM 764 N N . PRO A 1 102 ? 27.987 -4.443 -35.028 1.00 45.75 102 PRO A N 1
ATOM 765 C CA . PRO A 1 102 ? 28.488 -4.722 -36.362 1.00 45.75 102 PRO A CA 1
ATOM 766 C C . PRO A 1 102 ? 28.999 -3.387 -36.902 1.00 45.75 102 PRO A C 1
ATOM 768 O O . PRO A 1 102 ? 28.326 -2.691 -37.661 1.00 45.75 102 PRO A O 1
ATOM 771 N N . SER A 1 103 ? 30.165 -2.958 -36.419 1.00 50.84 103 SER A N 1
ATOM 772 C CA . SER A 1 103 ? 30.919 -1.912 -37.071 1.00 50.84 103 SER A CA 1
ATOM 773 C C . SER A 1 103 ? 31.146 -2.424 -38.483 1.00 50.84 103 SER A C 1
ATOM 775 O O . SER A 1 103 ? 31.653 -3.531 -38.673 1.00 50.84 103 SER A O 1
ATOM 777 N N . LEU A 1 104 ? 30.675 -1.654 -39.471 1.00 51.88 104 LEU A N 1
ATOM 778 C CA . LEU A 1 104 ? 30.935 -1.986 -40.863 1.00 51.88 104 LEU A CA 1
ATOM 779 C C . LEU A 1 104 ? 32.429 -2.328 -40.998 1.00 51.88 104 LEU A C 1
ATOM 781 O O . LEU A 1 104 ? 33.238 -1.592 -40.406 1.00 51.88 104 LEU A O 1
ATOM 785 N N . PRO A 1 105 ? 32.765 -3.413 -41.726 1.00 63.97 105 PRO A N 1
ATOM 786 C CA . PRO A 1 105 ? 34.135 -3.764 -42.072 1.00 63.97 105 PRO A CA 1
ATOM 787 C C . PRO A 1 105 ? 34.920 -2.500 -42.412 1.00 63.97 105 PRO A C 1
ATOM 789 O O . PRO A 1 105 ? 34.387 -1.603 -43.075 1.00 63.97 105 PRO A O 1
ATOM 792 N N . VAL A 1 106 ? 36.135 -2.378 -41.877 1.00 57.47 106 VAL A N 1
ATOM 793 C CA . VAL A 1 106 ? 36.937 -1.147 -41.966 1.00 57.47 106 VAL A CA 1
ATOM 794 C C . VAL A 1 106 ? 37.068 -0.701 -43.423 1.00 57.47 106 VAL A C 1
ATOM 796 O O . VAL A 1 106 ? 36.958 0.486 -43.715 1.00 57.47 106 VAL A O 1
ATOM 799 N N . GLU A 1 107 ? 37.126 -1.663 -44.339 1.00 62.69 107 GLU A N 1
ATOM 800 C CA . GLU A 1 107 ? 37.177 -1.463 -45.782 1.00 62.69 107 GLU A CA 1
ATOM 801 C C . GLU A 1 107 ? 35.922 -0.758 -46.324 1.00 62.69 107 GLU A C 1
ATOM 803 O O . GLU A 1 107 ? 36.017 0.135 -47.162 1.00 62.69 107 GLU A O 1
ATOM 808 N N . LEU A 1 108 ? 34.732 -1.103 -45.821 1.00 59.19 108 LEU A N 1
ATOM 809 C CA . LEU A 1 108 ? 33.478 -0.452 -46.212 1.00 59.19 108 LEU A CA 1
ATOM 810 C C . LEU A 1 108 ? 33.338 0.938 -45.592 1.00 59.19 108 LEU A C 1
ATOM 812 O O . LEU A 1 108 ? 32.746 1.825 -46.201 1.00 59.19 108 LEU A O 1
ATOM 816 N N . ARG A 1 109 ? 33.899 1.156 -44.401 1.00 62.97 109 ARG A N 1
ATOM 817 C CA . ARG A 1 109 ? 33.929 2.482 -43.772 1.00 62.97 109 ARG A CA 1
ATOM 818 C C . ARG A 1 109 ? 34.848 3.431 -44.537 1.00 62.97 109 ARG A C 1
ATOM 820 O O . ARG A 1 109 ? 34.457 4.566 -44.790 1.00 62.97 109 ARG A O 1
ATOM 827 N N . GLU A 1 110 ? 36.028 2.958 -44.922 1.00 64.31 110 GLU A N 1
ATOM 828 C CA . GLU A 1 110 ? 36.976 3.700 -45.754 1.00 64.31 110 GLU A CA 1
ATOM 829 C C . GLU A 1 110 ? 36.416 3.950 -47.153 1.00 64.31 110 GLU A C 1
ATOM 831 O O . GLU A 1 110 ? 36.522 5.065 -47.654 1.00 64.31 110 GLU A O 1
ATOM 836 N N . LEU A 1 111 ? 35.740 2.967 -47.756 1.00 73.06 111 LEU A N 1
ATOM 837 C CA . LEU A 1 111 ? 35.070 3.144 -49.041 1.00 73.06 111 LEU A CA 1
ATOM 838 C C . LEU A 1 111 ? 33.962 4.198 -48.957 1.00 73.06 111 LEU A C 1
ATOM 840 O O . LEU A 1 111 ? 33.915 5.087 -49.800 1.00 73.06 111 LEU A O 1
ATOM 844 N N . VAL A 1 112 ? 33.104 4.148 -47.934 1.00 68.75 112 VAL A N 1
ATOM 845 C CA . VAL A 1 112 ? 32.040 5.145 -47.743 1.00 68.75 112 VAL A CA 1
ATOM 846 C C . VAL A 1 112 ? 32.635 6.531 -47.495 1.00 68.75 112 VAL A C 1
ATOM 848 O O . VAL A 1 112 ? 32.200 7.477 -48.140 1.00 68.75 112 VAL A O 1
ATOM 851 N N . LEU A 1 113 ? 33.666 6.658 -46.650 1.00 66.75 113 LEU A N 1
ATOM 852 C CA . LEU A 1 113 ? 34.378 7.923 -46.419 1.00 66.75 113 LEU A CA 1
ATOM 853 C C . LEU A 1 113 ? 35.006 8.470 -47.706 1.00 66.75 113 LEU A C 1
ATOM 855 O O . LEU A 1 113 ? 34.819 9.643 -48.030 1.00 66.75 113 LEU A O 1
ATOM 859 N N . ASN A 1 114 ? 35.685 7.623 -48.476 1.00 61.06 114 ASN A N 1
ATOM 860 C CA . ASN A 1 114 ? 36.319 8.011 -49.731 1.00 61.06 114 ASN A CA 1
ATOM 861 C C . ASN A 1 114 ? 35.279 8.416 -50.773 1.00 61.06 114 ASN A C 1
ATOM 863 O O . ASN A 1 114 ? 35.414 9.473 -51.377 1.00 61.06 114 ASN A O 1
ATOM 867 N N . VAL A 1 115 ? 34.197 7.656 -50.930 1.00 65.44 115 VAL A N 1
ATOM 868 C CA . VAL A 1 115 ? 33.086 8.008 -51.819 1.00 65.44 115 VAL A CA 1
ATOM 869 C C . VAL A 1 115 ? 32.436 9.324 -51.391 1.00 65.44 115 VAL A C 1
ATOM 871 O O . VAL A 1 115 ? 32.198 10.184 -52.234 1.00 65.44 115 VAL A O 1
ATOM 874 N N . THR A 1 116 ? 32.182 9.531 -50.096 1.00 61.09 116 THR A N 1
ATOM 875 C CA . THR A 1 116 ? 31.622 10.800 -49.610 1.00 61.09 116 THR A CA 1
ATOM 876 C C . THR A 1 116 ? 32.579 11.971 -49.828 1.00 61.09 116 THR A C 1
ATOM 878 O O . THR A 1 116 ? 32.120 13.052 -50.189 1.00 61.09 116 THR A O 1
ATOM 881 N N . ASN A 1 117 ? 33.896 11.767 -49.722 1.00 60.44 117 ASN A N 1
ATOM 882 C CA . ASN A 1 117 ? 34.905 12.773 -50.069 1.00 60.44 117 ASN A CA 1
ATOM 883 C C . ASN A 1 117 ? 34.936 13.045 -51.583 1.00 60.44 117 ASN A C 1
ATOM 885 O O . ASN A 1 117 ? 34.978 14.197 -51.997 1.00 60.44 117 ASN A O 1
ATOM 889 N N . TYR A 1 118 ? 34.825 12.015 -52.422 1.00 56.56 118 TYR A N 1
ATOM 890 C CA . TYR A 1 118 ? 34.764 12.164 -53.880 1.00 56.56 118 TYR A CA 1
ATOM 891 C C . TYR A 1 118 ? 33.475 12.838 -54.372 1.00 56.56 118 TYR A C 1
ATOM 893 O O . TYR A 1 118 ? 33.507 13.525 -55.391 1.00 56.56 118 TYR A O 1
ATOM 901 N N . LEU A 1 119 ? 32.355 12.664 -53.666 1.00 56.25 119 LEU A N 1
ATOM 902 C CA . LEU A 1 119 ? 31.074 13.311 -53.979 1.00 56.25 119 LEU A CA 1
ATOM 903 C C . LEU A 1 119 ? 30.940 14.725 -53.387 1.00 56.25 119 LEU A C 1
ATOM 905 O O . LEU A 1 119 ? 30.144 15.513 -53.892 1.00 56.25 119 LEU A O 1
ATOM 909 N N . SER A 1 120 ? 31.685 15.052 -52.326 1.00 53.81 120 SER A N 1
ATOM 910 C CA . SER A 1 120 ? 31.664 16.376 -51.677 1.00 53.81 120 SER A CA 1
ATOM 911 C C . SER A 1 120 ? 32.639 17.381 -52.293 1.00 53.81 120 SER A C 1
ATOM 913 O O . SER A 1 120 ? 32.489 18.584 -52.071 1.00 53.81 120 SER A O 1
ATOM 915 N N . VAL A 1 121 ? 33.588 16.925 -53.118 1.00 53.34 121 VAL A N 1
ATOM 916 C CA . VAL A 1 121 ? 34.318 17.806 -54.036 1.00 53.34 121 VAL A CA 1
ATOM 917 C C . VAL A 1 121 ? 33.328 18.309 -55.087 1.00 53.34 121 VAL A C 1
ATOM 919 O O . VAL A 1 121 ? 32.829 17.553 -55.920 1.00 53.34 121 VAL A O 1
ATOM 922 N N . SER A 1 122 ? 33.009 19.599 -55.009 1.00 46.31 122 SER A N 1
ATOM 923 C CA . SER A 1 122 ? 32.055 20.277 -55.882 1.00 46.31 122 SER A CA 1
ATOM 924 C C . SER A 1 122 ? 32.405 20.087 -57.363 1.00 46.31 122 SER A C 1
ATOM 926 O O . SER A 1 122 ? 33.575 20.078 -57.751 1.00 46.31 122 SER A O 1
ATOM 928 N N . LEU A 1 123 ? 31.374 19.974 -58.212 1.00 50.56 123 LEU A N 1
ATOM 929 C CA . LEU A 1 123 ? 31.505 19.888 -59.676 1.00 50.56 123 LEU A CA 1
ATOM 930 C C . LEU A 1 123 ? 32.435 20.972 -60.263 1.00 50.56 123 LEU A C 1
ATOM 932 O O . LEU A 1 123 ? 33.113 20.713 -61.254 1.00 50.56 123 LEU A O 1
ATOM 936 N N . ASP A 1 124 ? 32.540 22.131 -59.607 1.00 46.06 124 ASP A N 1
ATOM 937 C CA . ASP A 1 124 ? 33.402 23.245 -60.013 1.00 46.06 124 ASP A CA 1
ATOM 938 C C . ASP A 1 124 ? 34.908 22.996 -59.783 1.00 46.06 124 ASP A C 1
ATOM 940 O O . ASP A 1 124 ? 35.738 23.540 -60.510 1.00 46.06 124 ASP A O 1
ATOM 944 N N . GLN A 1 125 ? 35.301 22.147 -58.822 1.00 50.53 125 GLN A N 1
ATOM 945 C CA . GLN A 1 125 ? 36.712 21.781 -58.600 1.00 50.53 125 GLN A CA 1
ATOM 946 C C . GLN A 1 125 ? 37.200 20.658 -59.530 1.00 50.53 125 GLN A C 1
ATOM 948 O O . GLN A 1 125 ? 38.402 20.569 -59.795 1.00 50.53 125 GLN A O 1
ATOM 953 N N . ARG A 1 126 ? 36.289 19.850 -60.096 1.00 48.88 126 ARG A N 1
ATOM 954 C CA . ARG A 1 126 ? 36.612 18.791 -61.076 1.00 48.88 126 ARG A CA 1
ATOM 955 C C . ARG A 1 126 ? 37.155 19.329 -62.400 1.00 48.88 126 ARG A C 1
ATOM 957 O O . ARG A 1 126 ? 37.954 18.652 -63.035 1.00 48.88 126 ARG A O 1
ATOM 964 N N . ALA A 1 127 ? 36.790 20.550 -62.792 1.00 50.59 127 ALA A N 1
ATOM 965 C CA . ALA A 1 127 ? 37.312 21.180 -64.006 1.00 50.59 127 ALA A CA 1
ATOM 966 C C . ALA A 1 127 ? 38.812 21.541 -63.913 1.00 50.59 127 ALA A C 1
ATOM 968 O O . ALA A 1 127 ? 39.461 21.712 -64.943 1.00 50.59 127 ALA A O 1
ATOM 969 N N . ASN A 1 128 ? 39.370 21.625 -62.697 1.00 51.72 128 ASN A N 1
ATOM 970 C CA . ASN A 1 128 ? 40.728 22.127 -62.456 1.00 51.72 128 ASN A CA 1
ATOM 971 C C . ASN A 1 128 ? 41.745 21.052 -62.034 1.00 51.72 128 ASN A C 1
ATOM 973 O O . ASN A 1 128 ? 42.931 21.362 -61.922 1.00 51.72 128 ASN A O 1
ATOM 977 N N . MET A 1 129 ? 41.333 19.794 -61.837 1.00 46.41 129 MET A N 1
ATOM 978 C CA . MET A 1 129 ? 42.265 18.665 -61.741 1.00 46.41 129 MET A CA 1
ATOM 979 C C . MET A 1 129 ? 42.252 17.893 -63.056 1.00 46.41 129 MET A C 1
ATOM 981 O O . MET A 1 129 ? 41.437 17.000 -63.262 1.00 46.41 129 MET A O 1
ATOM 985 N N . THR A 1 130 ? 43.169 18.238 -63.960 1.00 47.28 130 THR A N 1
ATOM 986 C CA . THR A 1 130 ? 43.431 17.451 -65.169 1.00 47.28 130 THR A CA 1
ATOM 987 C C . THR A 1 130 ? 44.044 16.108 -64.776 1.00 47.28 130 THR A C 1
ATOM 989 O O . THR A 1 130 ? 45.264 15.987 -64.636 1.00 47.28 130 THR A O 1
ATOM 992 N N . LEU A 1 131 ? 43.186 15.111 -64.568 1.00 51.44 131 LEU A N 1
ATOM 993 C CA . LEU A 1 131 ? 43.556 13.701 -64.519 1.00 51.44 131 LEU A CA 1
ATOM 994 C C . LEU A 1 131 ? 43.990 13.251 -65.935 1.00 51.44 131 LEU A C 1
ATOM 996 O O . LEU A 1 131 ? 43.511 13.815 -66.927 1.00 51.44 131 LEU A O 1
ATOM 1000 N N . PRO A 1 132 ? 44.911 12.279 -66.080 1.00 48.41 132 PRO A N 1
ATOM 1001 C CA . PRO A 1 132 ? 45.249 11.709 -67.381 1.00 48.41 132 PRO A CA 1
ATOM 1002 C C . PRO A 1 132 ? 43.988 11.164 -68.068 1.00 48.41 132 PRO A C 1
ATOM 1004 O O . PRO A 1 132 ? 43.278 10.334 -67.509 1.00 48.41 132 PRO A O 1
ATOM 1007 N N . LYS A 1 133 ? 43.717 11.633 -69.289 1.00 53.56 133 LYS A N 1
ATOM 1008 C CA . LYS A 1 133 ? 42.469 11.385 -70.039 1.00 53.56 133 LYS A CA 1
ATOM 1009 C C . LYS A 1 133 ? 42.165 9.903 -70.314 1.00 53.56 133 LYS A C 1
ATOM 1011 O O . LYS A 1 133 ? 41.029 9.578 -70.637 1.00 53.56 133 LYS A O 1
ATOM 1016 N N . ASP A 1 134 ? 43.143 9.018 -70.131 1.00 50.19 134 ASP A N 1
ATOM 1017 C CA . ASP A 1 134 ? 43.012 7.579 -70.379 1.00 50.19 134 ASP A CA 1
ATOM 1018 C C . ASP A 1 134 ? 42.363 6.813 -69.207 1.00 50.19 134 ASP A C 1
ATOM 1020 O O . ASP A 1 134 ? 41.870 5.704 -69.397 1.00 50.19 134 ASP A O 1
ATOM 1024 N N . THR A 1 135 ? 42.301 7.386 -67.995 1.00 51.91 135 THR A N 1
ATOM 1025 C CA . THR A 1 135 ? 41.605 6.764 -66.844 1.00 51.91 135 THR A CA 1
ATOM 1026 C C . THR A 1 135 ? 40.134 7.165 -66.732 1.00 51.91 135 THR A C 1
ATOM 1028 O O . THR A 1 135 ? 39.370 6.518 -66.016 1.00 51.91 135 THR A O 1
ATOM 1031 N N . ASP A 1 136 ? 39.725 8.214 -67.450 1.00 53.78 136 ASP A N 1
ATOM 1032 C CA . ASP A 1 136 ? 38.368 8.764 -67.385 1.00 53.78 136 ASP A CA 1
ATOM 1033 C C . ASP A 1 136 ? 37.339 7.936 -68.159 1.00 53.78 136 ASP A C 1
ATOM 1035 O O . ASP A 1 136 ? 36.149 8.080 -67.899 1.00 53.78 136 ASP A O 1
ATOM 1039 N N . GLU A 1 137 ? 37.745 7.100 -69.119 1.00 56.00 137 GLU A N 1
ATOM 1040 C CA . GLU A 1 137 ? 36.828 6.182 -69.819 1.00 56.00 137 GLU A CA 1
ATOM 1041 C C . GLU A 1 137 ? 36.617 4.881 -69.043 1.00 56.00 137 GLU A C 1
ATOM 1043 O O . GLU A 1 137 ? 35.484 4.428 -68.921 1.00 56.00 137 GLU A O 1
ATOM 1048 N N . LEU A 1 138 ? 37.676 4.329 -68.442 1.00 52.34 138 LEU A N 1
ATOM 1049 C CA . LEU A 1 138 ? 37.612 3.045 -67.739 1.00 52.34 138 LEU A CA 1
ATOM 1050 C C . LEU A 1 138 ? 36.802 3.117 -66.432 1.00 52.34 138 LEU A C 1
ATOM 1052 O O . LEU A 1 138 ? 36.121 2.165 -66.078 1.00 52.34 138 LEU A O 1
ATOM 1056 N N . MET A 1 139 ? 36.838 4.257 -65.736 1.00 57.66 139 MET A N 1
ATOM 1057 C CA . MET A 1 139 ? 36.119 4.452 -64.468 1.00 57.66 139 MET A CA 1
ATOM 1058 C C . MET A 1 139 ? 34.736 5.097 -64.646 1.00 57.66 139 MET A C 1
ATOM 1060 O O . MET A 1 139 ? 34.023 5.287 -63.661 1.00 57.66 139 MET A O 1
ATOM 1064 N N . ARG A 1 140 ? 34.351 5.478 -65.874 1.00 60.50 140 ARG A N 1
ATOM 1065 C CA . ARG A 1 140 ? 33.084 6.180 -66.140 1.00 60.50 140 ARG A CA 1
ATOM 1066 C C . ARG A 1 140 ? 31.883 5.258 -65.951 1.00 60.50 140 ARG A C 1
ATOM 1068 O O . ARG A 1 140 ? 30.939 5.635 -65.268 1.00 60.50 140 ARG A O 1
ATOM 1075 N N . GLU A 1 141 ? 31.968 4.033 -66.468 1.00 66.44 141 GLU A N 1
ATOM 1076 C CA . GLU A 1 141 ? 30.917 3.019 -66.313 1.00 66.44 141 GLU A CA 1
ATOM 1077 C C . GLU A 1 141 ? 30.720 2.640 -64.839 1.00 66.44 141 GLU A C 1
ATOM 1079 O O . GLU A 1 141 ? 29.593 2.576 -64.357 1.00 66.44 141 GLU A O 1
ATOM 1084 N N . GLU A 1 142 ? 31.808 2.476 -64.080 1.00 66.19 142 GLU A N 1
ATOM 1085 C CA . GLU A 1 142 ? 31.734 2.190 -62.643 1.00 66.19 142 GLU A CA 1
ATOM 1086 C C . GLU A 1 142 ? 31.163 3.370 -61.841 1.00 66.19 142 GLU A C 1
ATOM 1088 O O . GLU A 1 142 ? 30.394 3.163 -60.902 1.00 66.19 142 GLU A O 1
ATOM 1093 N N . GLN A 1 143 ? 31.482 4.613 -62.222 1.00 66.31 143 GLN A N 1
ATOM 1094 C CA . GLN A 1 143 ? 30.928 5.816 -61.592 1.00 66.31 143 GLN A CA 1
ATOM 1095 C C . GLN A 1 143 ? 29.442 6.018 -61.904 1.00 66.31 143 GLN A C 1
ATOM 1097 O O . GLN A 1 143 ? 28.685 6.377 -61.002 1.00 66.31 143 GLN A O 1
ATOM 1102 N N . GLU A 1 144 ? 29.013 5.788 -63.146 1.00 70.50 144 GLU A N 1
ATOM 1103 C CA . GLU A 1 144 ? 27.605 5.874 -63.549 1.00 70.50 144 GLU A CA 1
ATOM 1104 C C . GLU A 1 144 ? 26.776 4.781 -62.867 1.00 70.50 144 GLU A C 1
ATOM 1106 O O . GLU A 1 144 ? 25.727 5.072 -62.287 1.00 70.50 144 GLU A O 1
ATOM 1111 N N . MET A 1 145 ? 27.298 3.552 -62.819 1.00 69.69 145 MET A N 1
ATOM 1112 C CA . MET A 1 145 ? 26.692 2.450 -62.073 1.00 69.69 145 MET A CA 1
ATOM 1113 C C . MET A 1 145 ? 26.598 2.789 -60.585 1.00 69.69 145 MET A C 1
ATOM 1115 O O . MET A 1 145 ? 25.539 2.651 -59.975 1.00 69.69 145 MET A O 1
ATOM 1119 N N . PHE A 1 146 ? 27.668 3.310 -59.986 1.00 67.44 146 PHE A N 1
ATOM 1120 C CA . PHE A 1 146 ? 27.650 3.692 -58.580 1.00 67.44 146 PHE A CA 1
ATOM 1121 C C . PHE A 1 146 ? 26.640 4.812 -58.286 1.00 67.44 146 PHE A C 1
ATOM 1123 O O . PHE A 1 146 ? 25.914 4.730 -57.298 1.00 67.44 146 PHE A O 1
ATOM 1130 N N . GLN A 1 147 ? 26.528 5.825 -59.150 1.00 70.44 147 GLN A N 1
ATOM 1131 C CA . GLN A 1 147 ? 25.507 6.872 -59.019 1.00 70.44 147 GLN A CA 1
ATOM 1132 C C . GLN A 1 147 ? 24.084 6.321 -59.153 1.00 70.44 147 GLN A C 1
ATOM 1134 O O . GLN A 1 147 ? 23.187 6.778 -58.442 1.00 70.44 147 GLN A O 1
ATOM 1139 N N . GLN A 1 148 ? 23.882 5.317 -60.009 1.00 79.94 148 GLN A N 1
ATOM 1140 C CA . GLN A 1 148 ? 22.594 4.651 -60.179 1.00 79.94 148 GLN A CA 1
ATOM 1141 C C . GLN A 1 148 ? 22.187 3.838 -58.938 1.00 79.94 148 GLN A C 1
ATOM 1143 O O . GLN A 1 148 ? 21.018 3.871 -58.553 1.00 79.94 148 GLN A O 1
ATOM 1148 N N . TYR A 1 149 ? 23.135 3.164 -58.275 1.00 75.00 149 TYR A N 1
ATOM 1149 C CA . TYR A 1 149 ? 22.871 2.364 -57.067 1.00 75.00 149 TYR A CA 1
ATOM 1150 C C . TYR A 1 149 ? 22.980 3.149 -55.750 1.00 75.00 149 TYR A C 1
ATOM 1152 O O . TYR A 1 149 ? 22.493 2.684 -54.719 1.00 75.00 149 TYR A O 1
ATOM 1160 N N . LEU A 1 150 ? 23.557 4.355 -55.751 1.00 75.38 150 LEU A N 1
ATOM 1161 C CA . LEU A 1 150 ? 23.641 5.239 -54.583 1.00 75.38 150 LEU A CA 1
ATOM 1162 C C . LEU A 1 150 ? 22.294 5.435 -53.855 1.00 75.38 150 LEU A C 1
ATOM 1164 O O . LEU A 1 150 ? 22.266 5.264 -52.633 1.00 75.38 150 LEU A O 1
ATOM 1168 N N . PRO A 1 151 ? 21.169 5.764 -54.527 1.00 80.06 151 PRO A N 1
ATOM 1169 C CA . PRO A 1 151 ? 19.888 5.927 -53.840 1.00 80.06 151 PRO A CA 1
ATOM 1170 C C . PRO A 1 151 ? 19.411 4.630 -53.174 1.00 80.06 151 PRO A C 1
ATOM 1172 O O . PRO A 1 151 ? 18.882 4.677 -52.062 1.00 80.06 151 PRO A O 1
ATOM 1175 N N . GLU A 1 152 ? 19.645 3.473 -53.796 1.00 79.75 152 GLU A N 1
ATOM 1176 C CA . GLU A 1 152 ? 19.294 2.173 -53.220 1.00 79.75 152 GLU A CA 1
ATOM 1177 C C . GLU A 1 152 ? 20.148 1.863 -51.987 1.00 79.75 152 GLU A C 1
ATOM 1179 O O . GLU A 1 152 ? 19.600 1.498 -50.945 1.00 79.75 152 GLU A O 1
ATOM 1184 N N . ILE A 1 153 ? 21.459 2.108 -52.050 1.00 77.88 153 ILE A N 1
ATOM 1185 C CA . ILE A 1 153 ? 22.384 1.932 -50.921 1.00 77.88 153 ILE A CA 1
ATOM 1186 C C . ILE A 1 153 ? 22.021 2.876 -49.767 1.00 77.88 153 ILE A C 1
ATOM 1188 O O . ILE A 1 153 ? 21.919 2.435 -48.622 1.00 77.88 153 ILE A O 1
ATOM 1192 N N . CYS A 1 154 ? 21.746 4.153 -50.043 1.00 76.88 154 CYS A N 1
ATOM 1193 C CA . CYS A 1 154 ? 21.297 5.118 -49.035 1.00 76.88 154 CYS A CA 1
ATOM 1194 C C . CYS A 1 154 ? 19.959 4.703 -48.399 1.00 76.88 154 CYS A C 1
ATOM 1196 O O . CYS A 1 154 ? 19.776 4.809 -47.180 1.00 76.88 154 CYS A O 1
ATOM 1198 N N . SER A 1 155 ? 19.023 4.175 -49.195 1.00 79.06 155 SER A N 1
ATOM 1199 C CA . SER A 1 155 ? 17.746 3.660 -48.689 1.00 79.06 155 SER A CA 1
ATOM 1200 C C . SER A 1 155 ? 17.926 2.404 -47.822 1.00 79.06 155 SER A C 1
ATOM 1202 O O . SER A 1 155 ? 17.262 2.248 -46.797 1.00 79.06 155 SER A O 1
ATOM 1204 N N . ALA A 1 156 ? 18.871 1.531 -48.177 1.00 77.31 156 ALA A N 1
ATOM 1205 C CA . ALA A 1 156 ? 19.178 0.325 -47.422 1.00 77.31 156 ALA A CA 1
ATOM 1206 C C . ALA A 1 156 ? 19.869 0.664 -46.094 1.00 77.31 156 ALA A C 1
ATOM 1208 O O . ALA A 1 156 ? 19.474 0.152 -45.047 1.00 77.31 156 ALA A O 1
ATOM 1209 N N . LEU A 1 157 ? 20.843 1.579 -46.114 1.00 79.19 157 LEU A N 1
ATOM 1210 C CA . LEU A 1 157 ? 21.543 2.045 -44.916 1.00 79.19 157 LEU A CA 1
ATOM 1211 C C . LEU A 1 157 ? 20.598 2.758 -43.945 1.00 79.19 157 LEU A C 1
ATOM 1213 O O . LEU A 1 157 ? 20.618 2.455 -42.754 1.00 79.19 157 LEU A O 1
ATOM 1217 N N . SER A 1 158 ? 19.725 3.642 -44.437 1.00 83.06 158 SER A N 1
ATOM 1218 C CA . SER A 1 158 ? 18.723 4.308 -43.588 1.00 83.06 158 SER A CA 1
ATOM 1219 C C . SER A 1 158 ? 17.721 3.320 -42.982 1.00 83.06 158 SER A C 1
ATOM 1221 O O . SER A 1 158 ? 17.370 3.442 -41.808 1.00 83.06 158 SER A O 1
ATOM 1223 N N . ARG A 1 159 ? 17.309 2.288 -43.733 1.00 89.31 159 ARG A N 1
ATOM 1224 C CA . ARG A 1 159 ? 16.462 1.207 -43.207 1.00 89.31 159 ARG A CA 1
ATOM 1225 C C . ARG A 1 159 ? 17.170 0.407 -42.108 1.00 89.31 159 ARG A C 1
ATOM 1227 O O . ARG A 1 159 ? 16.544 0.111 -41.092 1.00 89.31 159 ARG A O 1
ATOM 1234 N N . ILE A 1 160 ? 18.446 0.072 -42.294 1.00 86.19 160 ILE A N 1
ATOM 1235 C CA . ILE A 1 160 ? 19.242 -0.661 -41.298 1.00 86.19 160 ILE A CA 1
ATOM 1236 C C . ILE A 1 160 ? 19.458 0.191 -40.038 1.00 86.19 160 ILE A C 1
ATOM 1238 O O . ILE A 1 160 ? 19.299 -0.321 -38.931 1.00 86.19 160 ILE A O 1
ATOM 1242 N N . ASP A 1 161 ? 19.757 1.486 -40.180 1.00 87.19 161 ASP A N 1
ATOM 1243 C CA . ASP A 1 161 ? 19.911 2.395 -39.035 1.00 87.19 161 ASP A CA 1
ATOM 1244 C C . ASP A 1 161 ? 18.608 2.500 -38.226 1.00 87.19 161 ASP A C 1
ATOM 1246 O O . ASP A 1 161 ? 18.611 2.323 -37.007 1.00 87.19 161 ASP A O 1
ATOM 1250 N N . LEU A 1 162 ? 17.465 2.670 -38.901 1.00 91.12 162 LEU A N 1
ATOM 1251 C CA . LEU A 1 162 ? 16.152 2.660 -38.248 1.00 91.12 162 LEU A CA 1
ATOM 1252 C C . LEU A 1 162 ? 15.882 1.346 -37.506 1.00 91.12 162 LEU A C 1
ATOM 1254 O O . LEU A 1 162 ? 15.452 1.377 -36.355 1.00 91.12 162 LEU A O 1
ATOM 1258 N N . GLN A 1 163 ? 16.167 0.194 -38.118 1.00 91.69 163 GLN A N 1
ATOM 1259 C CA . GLN A 1 163 ? 15.993 -1.109 -37.466 1.00 91.69 163 GLN A CA 1
ATOM 1260 C C . GLN A 1 163 ? 16.881 -1.266 -36.226 1.00 91.69 163 GLN A C 1
ATOM 1262 O O . GLN A 1 163 ? 16.425 -1.782 -35.205 1.00 91.69 163 GLN A O 1
ATOM 1267 N N . ASN A 1 164 ? 18.128 -0.796 -36.285 1.00 84.75 164 ASN A N 1
ATOM 1268 C CA . ASN A 1 164 ? 19.042 -0.844 -35.147 1.00 84.75 164 ASN A CA 1
ATOM 1269 C C . ASN A 1 164 ? 18.580 0.069 -34.008 1.00 84.75 164 ASN A C 1
ATOM 1271 O O . ASN A 1 164 ? 18.611 -0.345 -32.849 1.00 84.75 164 ASN A O 1
ATOM 1275 N N . ARG A 1 165 ? 18.091 1.274 -34.322 1.00 86.62 165 ARG A N 1
ATOM 1276 C CA . ARG A 1 165 ? 17.528 2.197 -33.326 1.00 86.62 165 ARG A CA 1
ATOM 1277 C C . ARG A 1 165 ? 16.263 1.643 -32.683 1.00 86.62 165 ARG A C 1
ATOM 1279 O O . ARG A 1 165 ? 16.145 1.698 -31.463 1.00 86.62 165 ARG A O 1
ATOM 1286 N N . ILE A 1 166 ? 15.356 1.063 -33.470 1.00 87.31 166 ILE A N 1
ATOM 1287 C CA . ILE A 1 166 ? 14.151 0.401 -32.948 1.00 87.31 166 ILE A CA 1
ATOM 1288 C C . ILE A 1 166 ? 14.551 -0.735 -32.008 1.00 87.31 166 ILE A C 1
ATOM 1290 O O . ILE A 1 166 ? 14.100 -0.758 -30.869 1.00 87.31 166 ILE A O 1
ATOM 1294 N N . ARG A 1 167 ? 15.471 -1.614 -32.422 1.00 86.25 167 ARG A N 1
ATOM 1295 C CA . ARG A 1 167 ? 15.966 -2.702 -31.567 1.00 86.25 167 ARG A CA 1
ATOM 1296 C C . ARG A 1 167 ? 16.617 -2.177 -30.282 1.00 86.25 167 ARG A C 1
ATOM 1298 O O . ARG A 1 167 ? 16.434 -2.769 -29.221 1.00 86.25 167 ARG A O 1
ATOM 1305 N N . HIS A 1 168 ? 17.372 -1.081 -30.354 1.00 84.19 168 HIS A N 1
ATOM 1306 C CA . HIS A 1 168 ? 17.971 -0.455 -29.174 1.00 84.19 168 HIS A CA 1
ATOM 1307 C C . HIS A 1 168 ? 16.903 0.078 -28.210 1.00 84.19 168 HIS A C 1
ATOM 1309 O O . HIS A 1 168 ? 16.989 -0.170 -27.009 1.00 84.19 168 HIS A O 1
ATOM 1315 N N . LEU A 1 169 ? 15.870 0.753 -28.723 1.00 83.00 169 LEU A N 1
ATOM 1316 C CA . LEU A 1 169 ? 14.732 1.207 -27.920 1.00 83.00 169 LEU A CA 1
ATOM 1317 C C . LEU A 1 169 ? 13.975 0.015 -27.313 1.00 83.00 169 LEU A C 1
ATOM 1319 O O . LEU A 1 169 ? 13.741 -0.035 -26.110 1.00 83.00 169 LEU A O 1
ATOM 1323 N N . GLU A 1 170 ? 13.672 -1.016 -28.095 1.00 81.62 170 GLU A N 1
ATOM 1324 C CA . GLU A 1 170 ? 13.007 -2.228 -27.605 1.00 81.62 170 GLU A CA 1
ATOM 1325 C C . GLU A 1 170 ? 13.774 -2.896 -26.456 1.00 81.62 170 GLU A C 1
ATOM 1327 O O . GLU A 1 170 ? 13.184 -3.266 -25.439 1.00 81.62 170 GLU A O 1
ATOM 1332 N N . LEU A 1 171 ? 15.097 -3.018 -26.584 1.00 79.44 171 LEU A N 1
ATOM 1333 C CA . LEU A 1 171 ? 15.931 -3.651 -25.566 1.00 79.44 171 LEU A CA 1
ATOM 1334 C C . LEU A 1 171 ? 16.131 -2.762 -24.334 1.00 79.44 171 LEU A C 1
ATOM 1336 O O . LEU A 1 171 ? 16.026 -3.251 -23.206 1.00 79.44 171 LEU A O 1
ATOM 1340 N N . HIS A 1 172 ? 16.423 -1.476 -24.534 1.00 74.75 172 HIS A N 1
ATOM 1341 C CA . HIS A 1 172 ? 16.952 -0.615 -23.478 1.00 74.75 172 HIS A CA 1
ATOM 1342 C C . HIS A 1 172 ? 15.931 0.357 -22.889 1.00 74.75 172 HIS A C 1
ATOM 1344 O O . HIS A 1 172 ? 16.019 0.678 -21.711 1.00 74.75 172 HIS A O 1
ATOM 1350 N N . THR A 1 173 ? 14.959 0.840 -23.657 1.00 74.31 173 THR A N 1
ATOM 1351 C CA . THR A 1 173 ? 13.919 1.719 -23.101 1.00 74.31 173 THR A CA 1
ATOM 1352 C C . THR A 1 173 ? 12.678 0.910 -22.767 1.00 74.31 173 THR A C 1
ATOM 1354 O O . THR A 1 173 ? 12.140 1.026 -21.676 1.00 74.31 173 THR A O 1
ATOM 1357 N N . HIS A 1 174 ? 12.258 -0.014 -23.626 1.00 76.75 174 HIS A N 1
ATOM 1358 C CA . HIS A 1 174 ? 11.063 -0.809 -23.349 1.00 76.75 174 HIS A CA 1
ATOM 1359 C C . HIS A 1 174 ? 11.354 -2.034 -22.476 1.00 76.75 174 HIS A C 1
ATOM 1361 O O . HIS A 1 174 ? 10.560 -2.359 -21.600 1.00 76.75 174 HIS A O 1
ATOM 1367 N N . GLY A 1 175 ? 12.500 -2.695 -22.640 1.00 82.06 175 GLY A N 1
ATOM 1368 C CA . GLY A 1 175 ? 12.843 -3.892 -21.873 1.00 82.06 175 GLY A CA 1
ATOM 1369 C C . GLY A 1 175 ? 13.235 -3.608 -20.422 1.00 82.06 175 GLY A C 1
ATOM 1370 O O . GLY A 1 175 ? 12.582 -4.077 -19.486 1.00 82.06 175 GLY A O 1
ATOM 1371 N N . THR A 1 176 ? 14.325 -2.874 -20.209 1.00 82.06 176 THR A N 1
ATOM 1372 C CA . THR A 1 176 ? 14.891 -2.667 -18.864 1.00 82.06 176 THR A CA 1
ATOM 1373 C C . THR A 1 176 ? 14.057 -1.695 -18.030 1.00 82.06 176 THR A C 1
ATOM 1375 O O . THR A 1 176 ? 13.762 -2.014 -16.877 1.00 82.06 176 THR A O 1
ATOM 1378 N N . GLN A 1 177 ? 13.589 -0.579 -18.603 1.00 82.69 177 GLN A N 1
ATOM 1379 C CA . GLN A 1 177 ? 12.749 0.390 -17.888 1.00 82.69 177 GLN A CA 1
ATOM 1380 C C . GLN A 1 177 ? 11.404 -0.226 -17.495 1.00 82.69 177 GLN A C 1
ATOM 1382 O O . GLN A 1 177 ? 11.001 -0.109 -16.340 1.00 82.69 177 GLN A O 1
ATOM 1387 N N . SER A 1 178 ? 10.733 -0.957 -18.397 1.00 84.38 178 SER A N 1
ATOM 1388 C CA . SER A 1 178 ? 9.472 -1.631 -18.053 1.00 84.38 178 SER A CA 1
ATOM 1389 C C . SER A 1 178 ? 9.676 -2.662 -16.948 1.00 84.38 178 SER A C 1
ATOM 1391 O O . SER A 1 178 ? 8.843 -2.760 -16.046 1.00 84.38 178 SER A O 1
ATOM 1393 N N . ARG A 1 179 ? 10.775 -3.428 -16.978 1.00 86.06 179 ARG A N 1
ATOM 1394 C CA . ARG A 1 179 ? 11.094 -4.396 -15.917 1.00 86.06 179 ARG A CA 1
ATOM 1395 C C . ARG A 1 179 ? 11.380 -3.701 -14.590 1.00 86.06 179 ARG A C 1
ATOM 1397 O O . ARG A 1 179 ? 10.855 -4.136 -13.568 1.00 86.06 179 ARG A O 1
ATOM 1404 N N . TYR A 1 180 ? 12.148 -2.615 -14.605 1.00 90.31 180 TYR A N 1
ATOM 1405 C CA . TYR A 1 180 ? 12.428 -1.805 -13.421 1.00 90.31 180 TYR A CA 1
ATOM 1406 C C . TYR A 1 180 ? 11.145 -1.225 -12.819 1.00 90.31 180 TYR A C 1
ATOM 1408 O O . TYR A 1 180 ? 10.885 -1.414 -11.633 1.00 90.31 180 TYR A O 1
ATOM 1416 N N . LEU A 1 181 ? 10.299 -0.594 -13.638 1.00 90.00 181 LEU A N 1
ATOM 1417 C CA . LEU A 1 181 ? 9.024 -0.027 -13.199 1.00 90.00 181 LEU A CA 1
ATOM 1418 C C . LEU A 1 181 ? 8.089 -1.106 -12.647 1.00 90.00 181 LEU A C 1
ATOM 1420 O O . LEU A 1 181 ? 7.477 -0.909 -11.600 1.00 90.00 181 LEU A O 1
ATOM 1424 N N . THR A 1 182 ? 8.032 -2.273 -13.293 1.00 93.62 182 THR A N 1
ATOM 1425 C CA . THR A 1 182 ? 7.235 -3.410 -12.809 1.00 93.62 182 THR A CA 1
ATOM 1426 C C . THR A 1 182 ? 7.745 -3.911 -11.456 1.00 93.62 182 THR A C 1
ATOM 1428 O O . THR A 1 182 ? 6.953 -4.124 -10.538 1.00 93.62 182 THR A O 1
ATOM 1431 N N . ALA A 1 183 ? 9.064 -4.054 -11.293 1.00 95.69 183 ALA A N 1
ATOM 1432 C CA . ALA A 1 183 ? 9.672 -4.465 -10.029 1.00 95.69 183 ALA A CA 1
ATOM 1433 C C . ALA A 1 183 ? 9.448 -3.423 -8.920 1.00 95.69 183 ALA A C 1
ATOM 1435 O O . ALA A 1 183 ? 9.099 -3.785 -7.795 1.00 95.69 183 ALA A O 1
ATOM 1436 N N . ARG A 1 184 ? 9.575 -2.128 -9.239 1.00 95.88 184 ARG A N 1
ATOM 1437 C CA . ARG A 1 184 ? 9.309 -1.018 -8.312 1.00 95.88 184 ARG A CA 1
ATOM 1438 C C . ARG A 1 184 ? 7.844 -0.987 -7.883 1.00 95.88 184 ARG A C 1
ATOM 1440 O O . ARG A 1 184 ? 7.569 -0.872 -6.691 1.00 95.88 184 ARG A O 1
ATOM 1447 N N . ALA A 1 185 ? 6.906 -1.149 -8.815 1.00 96.62 185 ALA A N 1
ATOM 1448 C CA . ALA A 1 185 ? 5.481 -1.234 -8.508 1.00 96.62 185 ALA A CA 1
ATOM 1449 C C . ALA A 1 185 ? 5.165 -2.442 -7.610 1.00 96.62 185 ALA A C 1
ATOM 1451 O O . ALA A 1 185 ? 4.449 -2.304 -6.618 1.00 96.62 185 ALA A O 1
ATOM 1452 N N . ALA A 1 186 ? 5.748 -3.609 -7.902 1.00 96.44 186 ALA A N 1
ATOM 1453 C CA . ALA A 1 186 ? 5.596 -4.803 -7.074 1.00 96.44 186 ALA A CA 1
ATOM 1454 C C . ALA A 1 186 ? 6.159 -4.603 -5.655 1.00 96.44 186 ALA A C 1
ATOM 1456 O O . ALA A 1 186 ? 5.516 -4.994 -4.678 1.00 96.44 186 ALA A O 1
ATOM 1457 N N . TYR A 1 187 ? 7.319 -3.951 -5.528 1.00 97.56 187 TYR A N 1
ATOM 1458 C CA . TYR A 1 187 ? 7.911 -3.595 -4.239 1.00 97.56 187 TYR A CA 1
ATOM 1459 C C . TYR A 1 187 ? 7.008 -2.649 -3.442 1.00 97.56 187 TYR A C 1
ATOM 1461 O O . TYR A 1 187 ? 6.675 -2.944 -2.296 1.00 97.56 187 TYR A O 1
ATOM 1469 N N . LEU A 1 188 ? 6.549 -1.550 -4.048 1.00 97.94 188 LEU A N 1
ATOM 1470 C CA . LEU A 1 188 ? 5.662 -0.593 -3.382 1.00 97.94 188 LEU A CA 1
ATOM 1471 C C . LEU A 1 188 ? 4.338 -1.238 -2.957 1.00 97.94 188 LEU A C 1
ATOM 1473 O O . LEU A 1 188 ? 3.860 -0.969 -1.858 1.00 97.94 188 LEU A O 1
ATOM 1477 N N . ALA A 1 189 ? 3.788 -2.146 -3.767 1.00 97.25 189 ALA A N 1
ATOM 1478 C CA . ALA A 1 189 ? 2.601 -2.917 -3.405 1.00 97.25 189 ALA A CA 1
ATOM 1479 C C . ALA A 1 189 ? 2.850 -3.875 -2.224 1.00 97.25 189 ALA A C 1
ATOM 1481 O O . ALA A 1 189 ? 1.964 -4.093 -1.400 1.00 97.25 189 ALA A O 1
ATOM 1482 N N . ALA A 1 190 ? 4.043 -4.462 -2.113 1.00 97.81 190 ALA A N 1
ATOM 1483 C CA . ALA A 1 190 ? 4.405 -5.271 -0.950 1.00 97.81 190 ALA A CA 1
ATOM 1484 C C . ALA A 1 190 ? 4.559 -4.403 0.311 1.00 97.81 190 ALA A C 1
ATOM 1486 O O . ALA A 1 190 ? 4.071 -4.776 1.380 1.00 97.81 190 ALA A O 1
ATOM 1487 N N . VAL A 1 191 ? 5.182 -3.227 0.178 1.00 98.44 191 VAL A N 1
ATOM 1488 C CA . VAL A 1 191 ? 5.331 -2.259 1.271 1.00 98.44 191 VAL A CA 1
ATOM 1489 C C . VAL A 1 191 ? 3.968 -1.768 1.752 1.00 98.44 191 VAL A C 1
ATOM 1491 O O . VAL A 1 191 ? 3.728 -1.790 2.958 1.00 98.44 191 VAL A O 1
ATOM 1494 N N . SER A 1 192 ? 3.053 -1.391 0.852 1.00 97.69 192 SER A N 1
ATOM 1495 C CA . SER A 1 192 ? 1.719 -0.920 1.240 1.00 97.69 192 SER A CA 1
ATOM 1496 C C . SER A 1 192 ? 0.935 -1.995 1.991 1.00 97.69 192 SER A C 1
ATOM 1498 O O . SER A 1 192 ? 0.425 -1.718 3.073 1.00 97.69 192 SER A O 1
ATOM 1500 N N . ARG A 1 193 ? 0.945 -3.248 1.515 1.00 97.44 193 ARG A N 1
ATOM 1501 C CA . ARG A 1 193 ? 0.345 -4.385 2.239 1.00 97.44 193 ARG A CA 1
ATOM 1502 C C . ARG A 1 193 ? 0.965 -4.582 3.621 1.00 97.44 193 ARG A C 1
ATOM 1504 O O . ARG A 1 193 ? 0.249 -4.860 4.580 1.00 97.44 193 ARG A O 1
ATOM 1511 N N . GLY A 1 194 ? 2.285 -4.435 3.743 1.00 98.00 194 GLY A N 1
ATOM 1512 C CA . GLY A 1 194 ? 2.983 -4.521 5.026 1.00 98.00 194 GLY A CA 1
ATOM 1513 C C . GLY A 1 194 ? 2.585 -3.402 5.992 1.00 98.00 194 GLY A C 1
ATOM 1514 O O . GLY A 1 194 ? 2.362 -3.657 7.175 1.00 98.00 194 GLY A O 1
ATOM 1515 N N . VAL A 1 195 ? 2.453 -2.171 5.493 1.00 97.81 195 VAL A N 1
ATOM 1516 C CA . VAL A 1 195 ? 1.994 -1.014 6.277 1.00 97.81 195 VAL A CA 1
ATOM 1517 C C . VAL A 1 195 ? 0.530 -1.180 6.693 1.00 97.81 195 VAL A C 1
ATOM 1519 O O . VAL A 1 195 ? 0.212 -0.972 7.861 1.00 97.81 195 VAL A O 1
ATOM 1522 N N . GLU A 1 196 ? -0.346 -1.631 5.794 1.00 97.62 196 GLU A N 1
ATOM 1523 C CA . GLU A 1 196 ? -1.748 -1.938 6.102 1.00 97.62 196 GLU A CA 1
ATOM 1524 C C . GLU A 1 196 ? -1.876 -3.030 7.169 1.00 97.62 196 GLU A C 1
ATOM 1526 O O . GLU A 1 196 ? -2.661 -2.893 8.109 1.00 97.62 196 GLU A O 1
ATOM 1531 N N . ALA A 1 197 ? -1.087 -4.102 7.061 1.00 97.38 197 ALA A N 1
ATOM 1532 C CA . ALA A 1 197 ? -1.068 -5.170 8.054 1.00 97.38 197 ALA A CA 1
ATOM 1533 C C . ALA A 1 197 ? -0.612 -4.654 9.427 1.00 97.38 197 ALA A C 1
ATOM 1535 O O . ALA A 1 197 ? -1.257 -4.952 10.432 1.00 97.38 197 ALA A O 1
ATOM 1536 N N . LYS A 1 198 ? 0.443 -3.827 9.477 1.00 98.00 198 LYS A N 1
ATOM 1537 C CA . LYS A 1 198 ? 0.893 -3.182 10.721 1.00 98.00 198 LYS A CA 1
ATOM 1538 C C . LYS A 1 198 ? -0.182 -2.278 11.314 1.00 98.00 198 LYS A C 1
ATOM 1540 O O . LYS A 1 198 ? -0.444 -2.377 12.505 1.00 98.00 198 LYS A O 1
ATOM 1545 N N . ALA A 1 199 ? -0.845 -1.457 10.501 1.00 97.12 199 ALA A N 1
ATOM 1546 C CA . ALA A 1 199 ? -1.928 -0.593 10.969 1.00 97.12 199 ALA A CA 1
ATOM 1547 C C . ALA A 1 199 ? -3.084 -1.407 11.581 1.00 97.12 199 ALA A C 1
ATOM 1549 O O . ALA A 1 199 ? -3.596 -1.066 12.650 1.00 97.12 199 ALA A O 1
ATOM 1550 N N . ARG A 1 200 ? -3.457 -2.531 10.952 1.00 97.62 200 ARG A N 1
ATOM 1551 C CA . ARG A 1 200 ? -4.467 -3.452 11.499 1.00 97.62 200 ARG A CA 1
ATOM 1552 C C . ARG A 1 200 ? -4.021 -4.082 12.814 1.00 97.62 200 ARG A C 1
ATOM 1554 O O . ARG A 1 200 ? -4.815 -4.108 13.748 1.00 97.62 200 ARG A O 1
ATOM 1561 N N . LEU A 1 201 ? -2.773 -4.543 12.907 1.00 97.44 201 LEU A N 1
ATOM 1562 C CA . LEU A 1 201 ? -2.232 -5.091 14.152 1.00 97.44 201 LEU A CA 1
ATOM 1563 C C . LEU A 1 201 ? -2.238 -4.050 15.268 1.00 97.44 201 LEU A C 1
ATOM 1565 O O . LEU A 1 201 ? -2.756 -4.341 16.335 1.00 97.44 201 LEU A O 1
ATOM 1569 N N . THR A 1 202 ? -1.796 -2.817 15.005 1.00 96.62 202 THR A N 1
ATOM 1570 C CA . THR A 1 202 ? -1.825 -1.757 16.024 1.00 96.62 202 THR A CA 1
ATOM 1571 C C . THR A 1 202 ? -3.240 -1.437 16.497 1.00 96.62 202 THR A C 1
ATOM 1573 O O . THR A 1 202 ? -3.441 -1.144 17.671 1.00 96.62 202 THR A O 1
ATOM 1576 N N . LYS A 1 203 ? -4.241 -1.531 15.611 1.00 96.69 203 LYS A N 1
ATOM 1577 C CA . LYS A 1 203 ? -5.646 -1.363 15.991 1.00 96.69 203 LYS A CA 1
ATOM 1578 C C . LYS A 1 203 ? -6.113 -2.502 16.902 1.00 96.69 203 LYS A C 1
ATOM 1580 O O . LYS A 1 203 ? -6.711 -2.241 17.939 1.00 96.69 203 LYS A O 1
ATOM 1585 N N . LEU A 1 204 ? -5.812 -3.748 16.539 1.00 95.25 204 LEU A N 1
ATOM 1586 C CA . LEU A 1 204 ? -6.164 -4.917 17.350 1.00 95.25 204 LEU A CA 1
ATOM 1587 C C . LEU A 1 204 ? -5.433 -4.924 18.698 1.00 95.25 204 LEU A C 1
ATOM 1589 O O . LEU A 1 204 ? -6.022 -5.289 19.706 1.00 95.25 204 LEU A O 1
ATOM 1593 N N . GLU A 1 205 ? -4.172 -4.496 18.739 1.00 94.06 205 GLU A N 1
ATOM 1594 C CA . GLU A 1 205 ? -3.406 -4.336 19.977 1.00 94.06 205 GLU A CA 1
ATOM 1595 C C . GLU A 1 205 ? -4.023 -3.270 20.886 1.00 94.06 205 GLU A C 1
ATOM 1597 O O . GLU A 1 205 ? -4.107 -3.479 22.092 1.00 94.06 205 GLU A O 1
ATOM 1602 N N . GLN A 1 206 ? -4.510 -2.159 20.324 1.00 92.25 206 GLN A N 1
ATOM 1603 C CA . GLN A 1 206 ? -5.243 -1.141 21.082 1.00 92.25 206 GLN A CA 1
ATOM 1604 C C . GLN A 1 206 ? -6.569 -1.678 21.630 1.00 92.25 206 GLN A C 1
ATOM 1606 O O . GLN A 1 206 ? -6.851 -1.497 22.810 1.00 92.25 206 GLN A O 1
ATOM 1611 N N . GLU A 1 207 ? -7.371 -2.358 20.805 1.00 90.12 207 GLU A N 1
ATOM 1612 C CA . GLU A 1 207 ? -8.633 -2.975 21.240 1.00 90.12 207 GLU A CA 1
ATOM 1613 C C . GLU A 1 207 ? -8.390 -4.020 22.334 1.00 90.12 207 GLU A C 1
ATOM 1615 O O . GLU A 1 207 ? -9.062 -4.020 23.365 1.00 90.12 207 GLU A O 1
ATOM 1620 N N . LYS A 1 208 ? -7.366 -4.858 22.155 1.00 91.00 208 LYS A N 1
ATOM 1621 C CA . LYS A 1 208 ? -6.943 -5.830 23.156 1.00 91.00 208 LYS A CA 1
ATOM 1622 C C . LYS A 1 208 ? -6.504 -5.148 24.452 1.00 91.00 208 LYS A C 1
ATOM 1624 O O . LYS A 1 208 ? -6.934 -5.578 25.511 1.00 91.00 208 LYS A O 1
ATOM 1629 N N . ALA A 1 209 ? -5.718 -4.075 24.386 1.00 88.81 209 ALA A N 1
ATOM 1630 C CA . ALA A 1 209 ? -5.292 -3.334 25.574 1.00 88.81 209 ALA A CA 1
ATOM 1631 C C . ALA A 1 209 ? -6.470 -2.691 26.329 1.00 88.81 209 ALA A C 1
ATOM 1633 O O . ALA A 1 209 ? -6.424 -2.579 27.550 1.00 88.81 209 ALA A O 1
ATOM 1634 N N . ILE A 1 210 ? -7.534 -2.289 25.624 1.00 85.25 210 ILE A N 1
ATOM 1635 C CA . ILE A 1 210 ? -8.769 -1.785 26.244 1.00 85.25 210 ILE A CA 1
ATOM 1636 C C . ILE A 1 210 ? -9.520 -2.918 26.952 1.00 85.25 210 ILE A C 1
ATOM 1638 O O . ILE A 1 210 ? -9.997 -2.717 28.064 1.00 85.25 210 ILE A O 1
ATOM 1642 N N . LEU A 1 211 ? -9.607 -4.099 26.336 1.00 79.44 211 LEU A N 1
ATOM 1643 C CA . LEU A 1 211 ? -10.267 -5.267 26.930 1.00 79.44 211 LEU A CA 1
ATOM 1644 C C . LEU A 1 211 ? -9.477 -5.856 28.105 1.00 79.44 211 LEU A C 1
ATOM 1646 O O . LEU A 1 211 ? -10.062 -6.237 29.110 1.00 79.44 211 LEU A O 1
ATOM 1650 N N . GLU A 1 212 ? -8.150 -5.907 28.006 1.00 82.81 212 GLU A N 1
ATOM 1651 C CA . GLU A 1 212 ? -7.269 -6.348 29.096 1.00 82.81 212 GLU A CA 1
ATOM 1652 C C . GLU A 1 212 ? -7.188 -5.322 30.233 1.00 82.81 212 GLU A C 1
ATOM 1654 O O . GLU A 1 212 ? -6.665 -5.627 31.308 1.00 82.81 212 GLU A O 1
ATOM 1659 N N . ASN A 1 213 ? -7.716 -4.111 30.034 1.00 86.62 213 ASN A N 1
ATOM 1660 C CA . ASN A 1 213 ? -7.789 -3.128 31.094 1.00 86.62 213 ASN A CA 1
ATOM 1661 C C . ASN A 1 213 ? -8.775 -3.600 32.173 1.00 86.62 213 ASN A C 1
ATOM 1663 O O . ASN A 1 213 ? -9.993 -3.603 31.989 1.00 86.62 213 ASN A O 1
ATOM 1667 N N . VAL A 1 214 ? -8.220 -3.972 33.328 1.00 78.38 214 VAL A N 1
ATOM 1668 C CA . VAL A 1 214 ? -8.943 -4.506 34.491 1.00 78.38 214 VAL A CA 1
ATOM 1669 C C . VAL A 1 214 ? -10.085 -3.587 34.927 1.00 78.38 214 VAL A C 1
ATOM 1671 O O . VAL A 1 214 ? -11.122 -4.070 35.376 1.00 78.38 214 VAL A O 1
ATOM 1674 N N .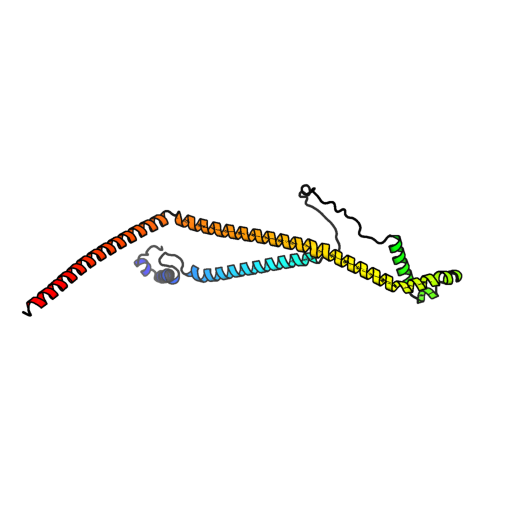 ASP A 1 215 ? -9.933 -2.274 34.767 1.00 80.38 215 ASP A N 1
ATOM 1675 C CA . ASP A 1 215 ? -10.973 -1.315 35.139 1.00 80.38 215 ASP A CA 1
ATOM 1676 C C . ASP A 1 215 ? -12.176 -1.359 34.188 1.00 80.38 215 ASP A C 1
ATOM 1678 O O . ASP A 1 215 ? -13.312 -1.216 34.637 1.00 80.38 215 ASP A O 1
ATOM 1682 N N . VAL A 1 216 ? -11.952 -1.614 32.894 1.00 81.81 216 VAL A N 1
ATOM 1683 C CA . VAL A 1 216 ? -13.028 -1.786 31.902 1.00 81.81 216 VAL A CA 1
ATOM 1684 C C . VAL A 1 216 ? -13.743 -3.116 32.129 1.00 81.81 216 VAL A C 1
ATOM 1686 O O . VAL A 1 216 ? -14.969 -3.148 32.129 1.00 81.81 216 VAL A O 1
ATOM 1689 N N . MET A 1 217 ? -12.998 -4.189 32.408 1.00 81.00 217 MET A N 1
ATOM 1690 C CA . MET A 1 217 ? -13.569 -5.494 32.774 1.00 81.00 217 MET A CA 1
ATOM 1691 C C . MET A 1 217 ? -14.452 -5.386 34.025 1.00 81.00 217 MET A C 1
ATOM 1693 O O . MET A 1 217 ? -15.613 -5.774 33.989 1.00 81.00 217 MET A O 1
ATOM 1697 N N . ARG A 1 218 ? -13.969 -4.728 35.089 1.00 85.00 218 ARG A N 1
ATOM 1698 C CA . ARG A 1 218 ? -14.766 -4.468 36.303 1.00 85.00 218 ARG A CA 1
ATOM 1699 C C . ARG A 1 218 ? -16.018 -3.634 36.037 1.00 85.00 218 ARG A C 1
ATOM 1701 O O . ARG A 1 218 ? -17.038 -3.838 36.689 1.00 85.00 218 ARG A O 1
ATOM 1708 N N . GLN A 1 219 ? -15.945 -2.666 35.122 1.00 88.00 219 GLN A N 1
ATOM 1709 C CA . GLN A 1 219 ? -17.115 -1.879 34.726 1.00 88.00 219 GLN A CA 1
ATOM 1710 C C . GLN A 1 219 ? -18.138 -2.724 33.962 1.00 88.00 219 GLN A C 1
ATOM 1712 O O . GLN A 1 219 ? -19.331 -2.564 34.209 1.00 88.00 219 GLN A O 1
ATOM 1717 N N . MET A 1 220 ? -17.686 -3.613 33.074 1.00 86.00 220 MET A N 1
ATOM 1718 C CA . MET A 1 220 ? -18.549 -4.534 32.328 1.00 86.00 220 MET A CA 1
ATOM 1719 C C . MET A 1 220 ? -19.220 -5.547 33.260 1.00 86.00 220 MET A C 1
ATOM 1721 O O . MET A 1 220 ? -20.435 -5.714 33.183 1.00 86.00 220 MET A O 1
ATOM 1725 N N . ASP A 1 221 ? -18.473 -6.130 34.200 1.00 89.75 221 ASP A N 1
ATOM 1726 C CA . ASP A 1 221 ? -19.018 -7.042 35.215 1.00 89.75 221 ASP A CA 1
ATOM 1727 C C . ASP A 1 221 ? -20.079 -6.337 36.074 1.00 89.75 221 ASP A C 1
ATOM 1729 O O . ASP A 1 221 ? -21.195 -6.824 36.234 1.00 89.75 221 ASP A O 1
ATOM 1733 N N . GLY A 1 222 ? -19.789 -5.117 36.540 1.00 92.69 222 GLY A N 1
ATOM 1734 C CA . GLY A 1 222 ? -20.759 -4.326 37.300 1.00 92.69 222 GLY A CA 1
ATOM 1735 C C . GLY A 1 222 ? -21.982 -3.876 36.486 1.00 92.69 222 GLY A C 1
ATOM 1736 O O . GLY A 1 222 ? -23.022 -3.573 37.069 1.00 92.69 222 GLY A O 1
ATOM 1737 N N . GLN A 1 223 ? -21.888 -3.793 35.154 1.00 93.06 223 GLN A N 1
ATOM 1738 C CA . GLN A 1 223 ? -23.045 -3.552 34.284 1.00 93.06 223 GLN A CA 1
ATOM 1739 C C . GLN A 1 223 ? -23.881 -4.818 34.088 1.00 93.06 223 GLN A C 1
ATOM 1741 O O . GLN A 1 223 ? -25.106 -4.723 34.119 1.00 93.06 223 GLN A O 1
ATOM 1746 N N . LEU A 1 224 ? -23.241 -5.978 33.936 1.00 94.94 224 LEU A N 1
ATOM 1747 C CA . LEU A 1 224 ? -23.920 -7.272 33.863 1.00 94.94 224 LEU A CA 1
ATOM 1748 C C . LEU A 1 224 ? -24.736 -7.537 35.130 1.00 94.94 224 LEU A C 1
ATOM 1750 O O . LEU A 1 224 ? -25.930 -7.788 35.026 1.00 94.94 224 LEU A O 1
ATOM 1754 N N . GLU A 1 225 ? -24.148 -7.344 36.313 1.00 95.94 225 GLU A N 1
ATOM 1755 C CA . GLU A 1 225 ? -24.859 -7.519 37.590 1.00 95.94 225 GLU A CA 1
ATOM 1756 C C . GLU A 1 225 ? -26.101 -6.616 37.705 1.00 95.94 225 GLU A C 1
ATOM 1758 O O . GLU A 1 225 ? -27.133 -7.016 38.246 1.00 95.94 225 GLU A O 1
ATOM 1763 N N . ARG A 1 226 ? -26.033 -5.383 37.183 1.00 96.44 226 ARG A N 1
ATOM 1764 C CA . ARG A 1 226 ? -27.193 -4.475 37.167 1.00 96.44 226 ARG A CA 1
ATOM 1765 C C . ARG A 1 226 ? -28.285 -4.964 36.230 1.00 96.44 226 ARG A C 1
ATOM 1767 O O . ARG A 1 226 ? -29.450 -4.914 36.608 1.00 96.44 226 ARG A O 1
ATOM 1774 N N . LEU A 1 227 ? -27.912 -5.409 35.032 1.00 96.12 227 LEU A N 1
ATOM 1775 C CA . LEU A 1 227 ? -28.863 -5.929 34.053 1.00 96.12 227 LEU A CA 1
ATOM 1776 C C . LEU A 1 227 ? -29.541 -7.203 34.565 1.00 96.12 227 LEU A C 1
ATOM 1778 O O . LEU A 1 227 ? -30.754 -7.315 34.447 1.00 96.12 227 LEU A O 1
ATOM 1782 N N . GLU A 1 228 ? -28.799 -8.104 35.209 1.00 96.50 228 GLU A N 1
ATOM 1783 C CA . GLU A 1 228 ? -29.361 -9.305 35.842 1.00 96.50 228 GLU A CA 1
ATOM 1784 C C . GLU A 1 228 ? -30.350 -8.953 36.959 1.00 96.50 228 GLU A C 1
ATOM 1786 O O . GLU A 1 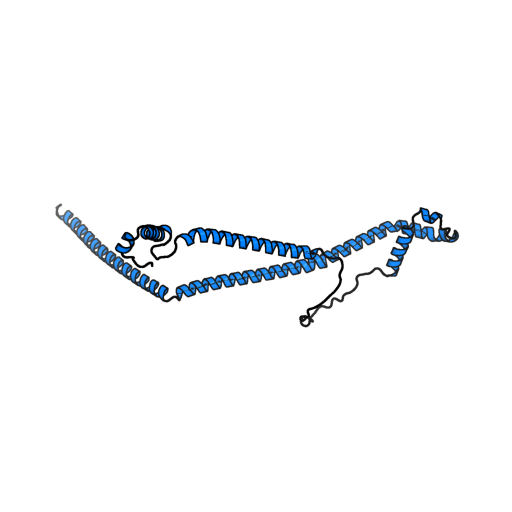228 ? -31.412 -9.562 37.087 1.00 96.50 228 GLU A O 1
ATOM 1791 N N . PHE A 1 229 ? -30.036 -7.940 37.769 1.00 97.12 229 PHE A N 1
ATOM 1792 C CA . PHE A 1 229 ? -30.952 -7.473 38.804 1.00 97.12 229 PHE A CA 1
ATOM 1793 C C . PHE A 1 229 ? -32.221 -6.842 38.213 1.00 97.12 229 PHE A C 1
ATOM 1795 O O . PHE A 1 229 ? -33.323 -7.069 38.716 1.00 97.12 229 PHE A O 1
ATOM 1802 N N . GLU A 1 230 ? -32.085 -6.054 37.147 1.00 96.94 230 GLU A N 1
ATOM 1803 C CA . GLU A 1 230 ? -33.225 -5.488 36.422 1.00 96.94 230 GLU A CA 1
ATOM 1804 C C . GLU A 1 230 ? -34.090 -6.582 35.783 1.00 96.94 230 GLU A C 1
ATOM 1806 O O . GLU A 1 230 ? -35.314 -6.515 35.887 1.00 96.94 230 GLU A O 1
ATOM 1811 N N . GLU A 1 231 ? -33.477 -7.611 35.197 1.00 96.06 231 GLU A N 1
ATOM 1812 C CA . GLU A 1 231 ? -34.164 -8.779 34.638 1.00 96.06 231 GLU A CA 1
ATOM 1813 C C . GLU A 1 231 ? -34.970 -9.512 35.716 1.00 96.06 231 GLU A C 1
ATOM 1815 O O . GLU A 1 231 ? -36.180 -9.670 35.573 1.00 96.06 231 GLU A O 1
ATOM 1820 N N . GLN A 1 232 ? -34.361 -9.822 36.864 1.00 96.06 232 GLN A N 1
ATOM 1821 C CA . GLN A 1 232 ? -35.065 -10.450 37.989 1.00 96.06 232 GLN A CA 1
ATOM 1822 C C . GLN A 1 232 ? -36.234 -9.603 38.509 1.00 96.06 232 GLN A C 1
ATOM 1824 O O . GLN A 1 232 ? -37.274 -10.136 38.906 1.00 96.06 232 GLN A O 1
ATOM 1829 N N . GLN A 1 233 ? -36.095 -8.273 38.520 1.00 96.06 233 GLN A N 1
ATOM 1830 C CA . GLN A 1 233 ? -37.207 -7.394 38.883 1.00 96.06 233 GLN A CA 1
ATOM 1831 C C . GLN A 1 233 ? -38.337 -7.429 37.859 1.00 96.06 233 GLN A C 1
ATOM 1833 O O . GLN A 1 233 ? -39.506 -7.325 38.239 1.00 96.06 233 GLN A O 1
ATOM 1838 N N . LEU A 1 234 ? -38.004 -7.494 36.571 1.00 96.38 234 LEU A N 1
ATOM 1839 C CA . LEU A 1 234 ? -38.994 -7.596 35.509 1.00 96.38 234 LEU A CA 1
ATOM 1840 C C . LEU A 1 234 ? -39.717 -8.937 35.584 1.00 96.38 234 LEU A C 1
ATOM 1842 O O . LEU A 1 234 ? -40.944 -8.934 35.559 1.00 96.38 234 LEU A O 1
ATOM 1846 N N . ASP A 1 235 ? -39.000 -10.034 35.801 1.00 96.62 235 ASP A N 1
ATOM 1847 C CA . ASP A 1 235 ? -39.590 -11.359 35.998 1.00 96.62 235 ASP A CA 1
ATOM 1848 C C . ASP A 1 235 ? -40.525 -11.382 37.211 1.00 96.62 235 ASP A C 1
ATOM 1850 O O . ASP A 1 235 ? -41.671 -11.823 37.115 1.00 96.62 235 ASP A O 1
ATOM 1854 N N . GLY A 1 236 ? -40.100 -10.796 38.335 1.00 96.50 236 GLY A N 1
ATOM 1855 C CA . GLY A 1 236 ? -40.956 -10.654 39.513 1.00 96.50 236 GLY A CA 1
ATOM 1856 C C . GLY A 1 236 ? -42.237 -9.860 39.225 1.00 96.50 236 GLY A C 1
ATOM 1857 O O . GLY A 1 236 ? -43.325 -10.249 39.652 1.00 96.50 236 GLY A O 1
ATOM 1858 N N . LYS A 1 237 ? -42.138 -8.773 38.449 1.00 96.94 237 LYS A N 1
ATOM 1859 C CA . LYS A 1 237 ? -43.307 -7.985 38.020 1.00 96.94 237 LYS A CA 1
ATOM 1860 C C . LYS A 1 237 ? -44.209 -8.765 37.066 1.00 96.94 237 LYS A C 1
ATOM 1862 O O . LYS A 1 237 ? -45.429 -8.628 37.151 1.00 96.94 237 LYS A O 1
ATOM 1867 N N . VAL A 1 238 ? -43.642 -9.570 36.169 1.00 97.25 238 VAL A N 1
ATOM 1868 C CA . VAL A 1 238 ? -44.403 -10.441 35.263 1.00 97.25 238 VAL A CA 1
ATOM 1869 C C . VAL A 1 238 ? -45.196 -11.468 36.072 1.00 97.25 238 VAL A C 1
ATOM 1871 O O . VAL A 1 238 ? -46.409 -11.571 35.887 1.00 97.25 238 VAL A O 1
ATOM 1874 N N . ASP A 1 239 ? -44.569 -12.129 37.044 1.00 96.81 239 ASP A N 1
ATOM 1875 C CA . ASP A 1 239 ? -45.230 -13.090 37.935 1.00 96.81 239 ASP A CA 1
ATOM 1876 C C . ASP A 1 239 ? -46.374 -12.462 38.750 1.00 96.81 239 ASP A C 1
ATOM 1878 O O . ASP A 1 239 ? -47.426 -13.076 38.971 1.00 96.81 239 ASP A O 1
ATOM 1882 N N . GLU A 1 240 ? -46.182 -11.236 39.241 1.00 96.44 240 GLU A N 1
ATOM 1883 C CA . GLU A 1 240 ? -47.221 -10.483 39.946 1.00 96.44 240 GLU A CA 1
ATOM 1884 C C . GLU A 1 240 ? -48.405 -10.155 39.035 1.00 96.44 240 GLU A C 1
ATOM 1886 O O . GLU A 1 240 ? -49.562 -10.378 39.415 1.00 96.44 240 GLU A O 1
ATOM 1891 N N . LEU A 1 241 ? -48.129 -9.671 37.822 1.00 95.38 241 LEU A N 1
ATOM 1892 C CA . LEU A 1 241 ? -49.156 -9.376 36.829 1.00 95.38 241 LEU A CA 1
ATOM 1893 C C . LEU A 1 241 ? -49.922 -10.638 36.434 1.00 95.38 241 LEU A C 1
ATOM 1895 O O . LEU A 1 241 ? -51.149 -10.595 36.394 1.00 95.38 241 LEU A O 1
ATOM 1899 N N . GLU A 1 242 ? -49.251 -11.774 36.241 1.00 96.38 242 GLU A N 1
ATOM 1900 C CA . GLU A 1 242 ? -49.920 -13.049 35.974 1.00 96.38 242 GLU A CA 1
ATOM 1901 C C . GLU A 1 242 ? -50.862 -13.469 37.107 1.00 96.38 242 GLU A C 1
ATOM 1903 O O . GLU A 1 242 ? -51.967 -13.960 36.858 1.00 96.38 242 GLU A O 1
ATOM 1908 N N . LYS A 1 243 ? -50.452 -13.288 38.369 1.00 95.88 243 LYS A N 1
ATOM 1909 C CA . LYS A 1 243 ? -51.306 -13.593 39.528 1.00 95.88 243 LYS A CA 1
ATOM 1910 C C . LYS A 1 243 ? -52.534 -12.691 39.561 1.00 95.88 243 LYS A C 1
ATOM 1912 O O . LYS A 1 243 ? -53.634 -13.187 39.808 1.00 95.88 243 LYS A O 1
ATOM 1917 N N . LEU A 1 244 ? -52.367 -11.392 39.317 1.00 95.62 244 LEU A N 1
ATOM 1918 C CA . LEU A 1 244 ? -53.486 -10.450 39.247 1.00 95.62 244 LEU A CA 1
ATOM 1919 C C . LEU A 1 244 ? -54.431 -10.802 38.097 1.00 95.62 244 LEU A C 1
ATOM 1921 O O . LEU A 1 244 ? -55.644 -10.828 38.296 1.00 95.62 244 LEU A O 1
ATOM 1925 N N . LEU A 1 245 ? -53.893 -11.148 36.930 1.00 94.12 245 LEU A N 1
ATOM 1926 C CA . LEU A 1 245 ? -54.675 -11.538 35.760 1.00 94.12 245 LEU A CA 1
ATOM 1927 C C . LEU A 1 245 ? -55.518 -12.788 36.062 1.00 94.12 245 LEU A C 1
ATOM 1929 O O . LEU A 1 245 ? -56.735 -12.749 35.904 1.00 94.12 245 LEU A O 1
ATOM 1933 N N . LYS A 1 246 ? -54.924 -13.820 36.676 1.00 95.62 246 LYS A N 1
ATOM 1934 C CA . LYS A 1 246 ? -55.649 -15.008 37.174 1.00 95.62 246 LYS A CA 1
ATOM 1935 C C . LYS A 1 246 ? -56.744 -14.651 38.195 1.00 95.62 246 LYS A C 1
ATOM 1937 O O . LYS A 1 246 ? -57.831 -15.236 38.194 1.00 95.62 246 LYS A O 1
ATOM 1942 N N . GLN A 1 247 ? -56.504 -13.684 39.084 1.00 93.75 247 GLN A N 1
ATOM 1943 C CA . GLN A 1 247 ? -57.526 -13.210 40.032 1.00 93.75 247 GLN A CA 1
ATOM 1944 C C . GLN A 1 247 ? -58.677 -12.468 39.337 1.00 93.75 247 GLN A C 1
ATOM 1946 O O . GLN A 1 247 ? -59.824 -12.568 39.774 1.00 93.75 247 GLN A O 1
ATOM 1951 N N . HIS A 1 248 ? -58.394 -11.716 38.276 1.00 91.81 248 HIS A N 1
ATOM 1952 C CA . HIS A 1 248 ? -59.419 -11.043 37.485 1.00 91.81 248 HIS A CA 1
ATOM 1953 C C . HIS A 1 248 ? -60.233 -12.039 36.656 1.00 91.81 248 HIS A C 1
ATOM 1955 O O . HIS A 1 248 ? -61.458 -11.998 36.731 1.00 91.81 248 HIS A O 1
ATOM 1961 N N . GLU A 1 249 ? -59.584 -13.000 35.996 1.00 91.56 249 GLU A N 1
ATOM 1962 C CA . GLU A 1 249 ? -60.253 -14.078 35.254 1.00 91.56 249 GLU A CA 1
ATOM 1963 C C . GLU A 1 249 ? -61.197 -14.889 36.151 1.00 91.56 249 GLU A C 1
ATOM 1965 O O . GLU A 1 249 ? -62.334 -15.184 35.784 1.00 91.56 249 GLU A O 1
ATOM 1970 N N . THR A 1 250 ? -60.765 -15.228 37.368 1.00 90.75 250 THR A N 1
ATOM 1971 C CA . THR A 1 250 ? -61.609 -15.972 38.320 1.00 90.75 250 THR A CA 1
ATOM 1972 C C . THR A 1 250 ? -62.785 -15.144 38.839 1.00 90.75 250 THR A C 1
ATOM 1974 O O . THR A 1 250 ? -63.889 -15.678 38.979 1.00 90.75 250 THR A O 1
ATOM 1977 N N . LYS A 1 251 ? -62.594 -13.841 39.095 1.00 85.44 251 LYS A N 1
ATOM 1978 C CA . LYS A 1 251 ? -63.686 -12.920 39.460 1.00 85.44 251 LYS A CA 1
ATOM 1979 C C . LYS A 1 251 ? -64.689 -12.748 38.321 1.00 85.44 251 LYS A C 1
ATOM 1981 O O . LYS A 1 251 ? -65.889 -12.735 38.581 1.00 85.44 251 LYS A O 1
ATOM 1986 N N . GLU A 1 252 ? -64.218 -12.663 37.083 1.00 83.94 252 GLU A N 1
ATOM 1987 C CA . GLU A 1 252 ? -65.058 -12.547 35.890 1.00 83.94 252 GLU A CA 1
ATOM 1988 C C . GLU A 1 252 ? -65.877 -13.828 35.662 1.00 83.94 252 GLU A C 1
ATOM 1990 O O . GLU A 1 252 ? -67.101 -13.771 35.557 1.00 83.94 252 GLU A O 1
ATOM 1995 N N . GLN A 1 253 ? -65.251 -15.007 35.764 1.00 76.62 253 GLN A N 1
ATOM 1996 C CA . GLN A 1 253 ? -65.956 -16.296 35.719 1.00 76.62 253 GLN A CA 1
ATOM 1997 C C . GLN A 1 253 ? -66.984 -16.465 36.853 1.00 76.62 253 GLN A C 1
ATOM 1999 O O . GLN A 1 253 ? -68.013 -17.125 36.673 1.00 76.62 253 GLN A O 1
ATOM 2004 N N . ALA A 1 254 ? -66.721 -15.910 38.041 1.00 74.00 254 ALA A N 1
ATOM 2005 C CA . ALA A 1 254 ? -67.668 -15.921 39.155 1.00 74.00 254 ALA A CA 1
ATOM 2006 C C . ALA A 1 254 ? -68.847 -14.959 38.925 1.00 74.00 254 ALA A C 1
ATOM 2008 O O . ALA A 1 254 ? -69.988 -15.312 39.241 1.00 74.00 254 ALA A O 1
ATOM 2009 N N . ALA A 1 255 ? -68.594 -13.782 38.346 1.00 73.56 255 ALA A N 1
ATOM 2010 C CA . ALA A 1 255 ? -69.626 -12.822 37.965 1.00 73.56 255 ALA A CA 1
ATOM 2011 C C . ALA A 1 255 ? -70.561 -13.397 36.887 1.00 73.56 255 ALA A C 1
ATOM 2013 O O . ALA A 1 255 ? -71.783 -13.330 37.043 1.00 73.56 255 ALA A O 1
ATOM 2014 N N . ASP A 1 256 ? -70.009 -14.069 35.874 1.00 70.94 256 ASP A N 1
ATOM 2015 C CA . ASP A 1 256 ? -70.792 -14.736 34.827 1.00 70.94 256 ASP A CA 1
ATOM 2016 C C . ASP A 1 256 ? -71.674 -15.865 35.387 1.00 70.94 256 ASP A C 1
ATOM 2018 O O . ASP A 1 256 ? -72.860 -15.967 35.065 1.00 70.94 256 ASP A O 1
ATOM 2022 N N . LYS A 1 257 ? -71.155 -16.682 36.314 1.00 65.75 257 LYS A N 1
ATOM 2023 C CA . LYS A 1 257 ? -71.945 -17.736 36.985 1.00 65.75 257 LYS A CA 1
ATOM 2024 C C . LYS A 1 257 ? -73.027 -17.175 37.918 1.00 65.75 257 LYS A C 1
ATOM 2026 O O . LYS A 1 257 ? -74.074 -17.804 38.087 1.00 65.75 257 LYS A O 1
ATOM 2031 N N . GLY A 1 258 ? -72.795 -16.010 38.525 1.00 61.41 258 GLY A N 1
ATOM 2032 C CA . GLY A 1 258 ? -73.775 -15.298 39.351 1.00 61.41 258 GLY A CA 1
ATOM 2033 C C . GLY A 1 258 ? -74.924 -14.703 38.532 1.00 61.41 258 GLY A C 1
ATOM 2034 O O . GLY A 1 258 ? -76.085 -14.817 38.930 1.00 61.41 258 GLY A O 1
ATOM 2035 N N . ALA A 1 259 ? -74.629 -14.158 37.348 1.00 56.31 259 ALA A N 1
ATOM 2036 C CA . ALA A 1 259 ? -75.622 -13.581 36.441 1.00 56.31 259 ALA A CA 1
ATOM 2037 C C . ALA A 1 259 ? -76.653 -14.611 35.934 1.00 56.31 259 ALA A C 1
ATOM 2039 O O . ALA A 1 259 ? -77.827 -14.283 35.753 1.00 56.31 259 ALA A O 1
ATOM 2040 N N . TRP A 1 260 ? -76.255 -15.879 35.784 1.00 53.91 260 TRP A N 1
ATOM 2041 C CA . TRP A 1 260 ? -77.166 -16.970 35.413 1.00 53.91 260 TRP A CA 1
ATOM 2042 C C . TRP A 1 260 ? -78.112 -17.406 36.545 1.00 53.91 260 TRP A C 1
ATOM 2044 O O . TRP A 1 260 ? -79.177 -17.956 36.265 1.00 53.91 260 TRP A O 1
ATOM 2054 N N . LYS A 1 261 ? -77.771 -17.155 37.818 1.00 54.56 261 LYS A N 1
ATOM 2055 C CA . LYS A 1 261 ? -78.614 -17.519 38.975 1.00 54.56 261 LYS A CA 1
ATOM 2056 C C . LYS A 1 261 ? -79.721 -16.509 39.289 1.00 54.56 261 LYS A C 1
ATOM 2058 O O . LYS A 1 261 ? -80.710 -16.897 39.892 1.00 54.56 261 LYS A O 1
ATOM 2063 N N . VAL A 1 262 ? -79.581 -15.249 38.875 1.00 55.22 262 VAL A N 1
ATOM 2064 C CA . VAL A 1 262 ? -80.568 -14.179 39.146 1.00 55.22 262 VAL A CA 1
ATOM 2065 C C . VAL A 1 262 ? -81.701 -14.145 38.098 1.00 55.22 262 VAL A C 1
ATOM 2067 O O . VAL A 1 262 ? -82.685 -13.436 38.267 1.00 55.22 262 VAL A O 1
ATOM 2070 N N . ARG A 1 263 ? -81.606 -14.939 37.020 1.00 48.75 263 ARG A N 1
ATOM 2071 C CA . ARG A 1 263 ? -82.595 -15.002 35.922 1.00 48.75 263 ARG A CA 1
ATOM 2072 C C . ARG A 1 263 ? -83.539 -16.222 35.944 1.00 48.75 263 ARG A C 1
ATOM 2074 O O . ARG A 1 263 ? -84.194 -16.468 34.933 1.00 48.75 263 ARG A O 1
ATOM 2081 N N . ARG A 1 264 ? -83.621 -16.984 37.040 1.00 41.34 264 ARG A N 1
ATOM 2082 C CA . ARG A 1 264 ? -84.596 -18.083 37.203 1.00 41.34 264 ARG A CA 1
ATOM 2083 C C . ARG A 1 264 ? -85.604 -17.797 38.299 1.00 41.34 264 ARG A C 1
ATOM 2085 O O . ARG A 1 264 ? -85.170 -17.281 39.348 1.00 41.34 264 ARG A O 1
#